Protein AF-A0A9R1PLX7-F1 (afdb_monomer_lite)

Sequence (242 aa):
MCSLHKRLGRMEPPVRREVVEFMSDARSHLWSMRRSKANFFRLMQVFSGFIAAGKWFGDVCQWKNPVTSVLVHVLFIMLVFYPDLILPTIFLYMFLIGLWNYRFRPRVPPHMNTRISYADVAHPDELDEEFDTFPTSKSADLIRMRYDRLRHVAGRIQTVVGDIATQGERLQSLLSWRDPRATAMFLLFCLFTAIILYITPFQVISLCLGFFWMRHPRFRHKVPAAPVNFFRRLPAKTDSLL

Structure (mmCIF, N/CA/C/O backbone):
data_AF-A0A9R1PLX7-F1
#
_entry.id   AF-A0A9R1PLX7-F1
#
loop_
_atom_site.group_PDB
_atom_site.id
_atom_site.type_symbol
_atom_site.label_atom_id
_atom_site.label_alt_id
_atom_site.label_comp_id
_atom_site.label_asym_id
_atom_site.label_entity_id
_atom_site.label_seq_id
_atom_site.pdbx_PDB_ins_code
_atom_site.Cartn_x
_atom_site.Cartn_y
_atom_site.Cartn_z
_atom_site.occupancy
_atom_site.B_iso_or_equiv
_atom_site.auth_seq_id
_atom_site.auth_comp_id
_atom_site.auth_asym_id
_atom_site.auth_atom_id
_atom_site.pdbx_PDB_model_num
ATOM 1 N N . MET A 1 1 ? 41.222 4.145 -14.125 1.00 44.84 1 MET A N 1
ATOM 2 C CA . MET A 1 1 ? 40.597 3.412 -15.255 1.00 44.84 1 MET A CA 1
ATOM 3 C C . MET A 1 1 ? 41.545 3.124 -16.430 1.00 44.84 1 MET A C 1
ATOM 5 O O . MET A 1 1 ? 41.593 1.981 -16.871 1.00 44.84 1 MET A O 1
ATOM 9 N N . CYS A 1 2 ? 42.360 4.085 -16.901 1.00 49.84 2 CYS A N 1
ATOM 10 C CA . CYS A 1 2 ? 43.301 3.879 -18.027 1.00 49.84 2 CYS A CA 1
ATOM 11 C C . CYS A 1 2 ? 44.417 2.836 -17.794 1.00 49.84 2 CYS A C 1
ATOM 13 O O . CYS A 1 2 ? 44.930 2.261 -18.751 1.00 49.84 2 CYS A O 1
ATOM 15 N N . SER A 1 3 ? 44.803 2.576 -16.538 1.00 55.72 3 SER A N 1
ATOM 16 C CA . SER A 1 3 ? 45.884 1.628 -16.208 1.00 55.72 3 SER A CA 1
ATOM 17 C C . SER A 1 3 ? 45.482 0.158 -16.417 1.00 55.72 3 SER A C 1
ATOM 19 O O . SER A 1 3 ? 46.278 -0.632 -16.920 1.00 55.72 3 SER A O 1
ATOM 21 N N . LEU A 1 4 ? 44.227 -0.204 -16.115 1.00 58.12 4 LEU A N 1
ATOM 22 C CA . LEU A 1 4 ? 43.725 -1.578 -16.257 1.00 58.12 4 LEU A CA 1
ATOM 23 C C . LEU A 1 4 ? 43.566 -1.973 -17.739 1.00 58.12 4 LEU A C 1
ATOM 25 O O . LEU A 1 4 ? 43.989 -3.051 -18.148 1.00 58.12 4 LEU A O 1
ATOM 29 N N . HIS A 1 5 ? 43.058 -1.047 -18.561 1.00 57.47 5 HIS A N 1
ATOM 30 C CA . HIS A 1 5 ? 42.885 -1.213 -20.010 1.00 57.47 5 HIS A CA 1
ATOM 31 C C . HIS A 1 5 ? 44.206 -1.494 -20.738 1.00 57.47 5 HIS A C 1
ATOM 33 O O . HIS A 1 5 ? 44.275 -2.380 -21.588 1.00 57.47 5 HIS A O 1
ATOM 39 N N . LYS A 1 6 ? 45.281 -0.775 -20.379 1.00 60.12 6 LYS A N 1
ATOM 40 C CA . LYS A 1 6 ? 46.614 -0.986 -20.969 1.00 60.12 6 LYS A CA 1
ATOM 41 C C . LYS A 1 6 ? 47.229 -2.338 -20.597 1.00 60.12 6 LYS A C 1
ATOM 43 O O . LYS A 1 6 ? 48.050 -2.842 -21.356 1.00 60.12 6 LYS A O 1
ATOM 48 N N . ARG A 1 7 ? 46.866 -2.905 -19.442 1.00 60.47 7 ARG A N 1
ATOM 49 C CA . ARG A 1 7 ? 47.379 -4.204 -18.978 1.00 60.47 7 ARG A CA 1
ATOM 50 C C . ARG A 1 7 ? 46.637 -5.375 -19.624 1.00 60.47 7 ARG A C 1
ATOM 52 O O . ARG A 1 7 ? 47.284 -6.320 -20.053 1.00 60.47 7 ARG A O 1
ATOM 59 N N . LEU A 1 8 ? 45.313 -5.282 -19.768 1.00 56.28 8 LEU A N 1
ATOM 60 C CA . LEU A 1 8 ? 44.484 -6.342 -20.360 1.00 56.28 8 LEU A CA 1
ATOM 61 C C . LEU A 1 8 ? 44.653 -6.464 -21.884 1.00 56.28 8 LEU A C 1
ATOM 63 O O . LEU A 1 8 ? 44.598 -7.567 -22.415 1.00 56.28 8 LEU A O 1
ATOM 67 N N . GLY A 1 9 ? 44.952 -5.361 -22.581 1.00 57.44 9 GLY A N 1
ATOM 68 C CA . GLY A 1 9 ? 45.284 -5.380 -24.013 1.00 57.44 9 GLY A CA 1
ATOM 69 C C . GLY A 1 9 ? 46.662 -5.968 -24.354 1.00 57.44 9 GLY A C 1
ATOM 70 O O . GLY A 1 9 ? 46.988 -6.076 -25.530 1.00 57.44 9 GLY A O 1
ATOM 71 N N . ARG A 1 10 ? 47.477 -6.316 -23.346 1.00 63.81 10 ARG A N 1
ATOM 72 C CA . ARG A 1 10 ? 48.781 -6.985 -23.506 1.00 63.81 10 ARG A CA 1
ATOM 73 C C . ARG A 1 10 ? 48.750 -8.475 -23.145 1.00 63.81 10 ARG A C 1
ATOM 75 O O . ARG A 1 10 ? 49.797 -9.107 -23.196 1.00 63.81 10 ARG A O 1
ATOM 82 N N . MET A 1 11 ? 47.603 -9.023 -22.738 1.00 61.09 11 MET A N 1
ATOM 83 C CA . MET A 1 11 ? 47.482 -10.469 -22.518 1.00 61.09 11 MET A CA 1
ATOM 84 C C . MET A 1 11 ? 47.375 -11.193 -23.864 1.00 61.09 11 MET A C 1
ATOM 86 O O . MET A 1 11 ? 46.791 -10.651 -24.796 1.00 61.09 11 MET A O 1
ATOM 90 N N . GLU A 1 12 ? 47.928 -12.399 -23.969 1.00 56.41 12 GLU A N 1
ATOM 91 C CA . GLU A 1 12 ? 47.767 -13.270 -25.137 1.00 56.41 12 GLU A CA 1
ATOM 92 C C . GLU A 1 12 ? 46.706 -14.340 -24.822 1.00 56.41 12 GLU A C 1
ATOM 94 O O . GLU A 1 12 ? 46.908 -15.119 -23.889 1.00 56.41 12 GLU A O 1
ATOM 99 N N . PRO A 1 13 ? 45.571 -14.402 -25.550 1.00 61.59 13 PRO A N 1
ATOM 100 C CA . PRO A 1 13 ? 45.184 -13.568 -26.694 1.00 61.59 13 PRO A CA 1
ATOM 101 C C . PRO A 1 13 ? 44.685 -12.159 -26.294 1.00 61.59 13 PRO A C 1
ATOM 103 O O . PRO A 1 13 ? 44.048 -12.010 -25.246 1.00 61.59 13 PRO A O 1
ATOM 106 N N . PRO A 1 14 ? 44.920 -11.124 -27.133 1.00 59.53 14 PRO A N 1
ATOM 107 C CA . PRO A 1 14 ? 44.551 -9.745 -26.822 1.00 59.53 14 PRO A CA 1
ATOM 108 C C . PRO A 1 14 ? 43.037 -9.612 -26.700 1.00 59.53 14 PRO A C 1
ATOM 110 O O . PRO A 1 14 ? 42.287 -9.756 -27.669 1.00 59.53 14 PRO A O 1
ATOM 113 N N . VAL A 1 15 ? 42.582 -9.319 -25.484 1.00 60.78 15 VAL A N 1
ATOM 114 C CA . VAL A 1 15 ? 41.164 -9.119 -25.198 1.00 60.78 15 VAL A CA 1
ATOM 115 C C . VAL A 1 15 ? 40.714 -7.844 -25.915 1.00 60.78 15 VAL A C 1
ATOM 117 O O . VAL A 1 15 ? 41.242 -6.756 -25.663 1.00 60.78 15 VAL A O 1
ATOM 120 N N . ARG A 1 16 ? 39.758 -7.978 -26.847 1.00 63.28 16 ARG A N 1
ATOM 121 C CA . ARG A 1 16 ? 39.197 -6.846 -27.604 1.00 63.28 16 ARG A CA 1
ATOM 122 C C . ARG A 1 16 ? 38.731 -5.756 -26.638 1.00 63.28 16 ARG A C 1
ATOM 124 O O . ARG A 1 16 ? 38.160 -6.061 -25.593 1.00 63.28 16 ARG A O 1
ATOM 131 N N . ARG A 1 17 ? 38.940 -4.485 -27.004 1.00 57.84 17 ARG A N 1
ATOM 132 C CA . ARG A 1 17 ? 38.568 -3.323 -26.169 1.00 57.84 17 ARG A CA 1
ATOM 133 C C . ARG A 1 17 ? 37.120 -3.385 -25.687 1.00 57.84 17 ARG A C 1
ATOM 135 O O . ARG A 1 17 ? 36.870 -3.129 -24.519 1.00 57.84 17 ARG A O 1
ATOM 142 N N . GLU A 1 18 ? 36.216 -3.830 -26.552 1.00 55.91 18 GLU A N 1
ATOM 143 C CA . GLU A 1 18 ? 34.798 -4.053 -26.250 1.00 55.91 18 GLU A CA 1
ATOM 144 C C . GLU A 1 18 ? 34.586 -5.025 -25.080 1.00 55.91 18 GLU A C 1
ATOM 146 O O . GLU A 1 18 ? 33.753 -4.788 -24.213 1.00 55.91 18 GLU A O 1
ATOM 151 N N . VAL A 1 19 ? 35.379 -6.097 -25.011 1.00 58.72 19 VAL A N 1
ATOM 152 C CA . VAL A 1 19 ? 35.298 -7.117 -23.956 1.00 58.72 19 VAL A CA 1
ATOM 153 C C . VAL A 1 19 ? 35.887 -6.588 -22.647 1.00 58.72 19 VAL A C 1
ATOM 155 O O . VAL A 1 19 ? 35.332 -6.838 -21.584 1.00 58.72 19 VAL A O 1
ATOM 158 N N . VAL A 1 20 ? 36.962 -5.797 -22.704 1.00 62.81 20 VAL A N 1
ATOM 159 C CA . VAL A 1 20 ? 37.537 -5.142 -21.514 1.00 62.81 20 VAL A CA 1
ATOM 160 C C . VAL A 1 20 ? 36.598 -4.069 -20.955 1.00 62.81 20 VAL A C 1
ATOM 162 O O . VAL A 1 20 ? 36.439 -3.964 -19.740 1.00 62.81 20 VAL A O 1
ATOM 165 N N . GLU A 1 21 ? 35.942 -3.292 -21.814 1.00 58.47 21 GLU A N 1
ATOM 166 C CA . GLU A 1 21 ? 34.929 -2.308 -21.412 1.00 58.47 21 GLU A CA 1
ATOM 167 C C . GLU A 1 21 ? 33.669 -2.979 -20.850 1.00 58.47 21 GLU A C 1
ATOM 169 O O . GLU A 1 21 ? 33.128 -2.513 -19.848 1.00 58.47 21 GLU A O 1
ATOM 174 N N . PHE A 1 22 ? 33.255 -4.114 -21.424 1.00 56.59 22 PHE A N 1
ATOM 175 C CA . PHE A 1 22 ? 32.166 -4.944 -20.905 1.00 56.59 22 PHE A CA 1
ATOM 176 C C . PHE A 1 22 ? 32.504 -5.571 -19.539 1.00 56.59 22 PHE A C 1
ATOM 178 O O . PHE A 1 22 ? 31.665 -5.587 -18.645 1.00 56.59 22 PHE A O 1
ATOM 185 N N . MET A 1 23 ? 33.742 -6.042 -19.343 1.00 57.91 23 MET A N 1
ATOM 186 C CA . MET A 1 23 ? 34.201 -6.639 -18.079 1.00 57.91 23 MET A CA 1
ATOM 187 C C . MET A 1 23 ? 34.516 -5.611 -16.985 1.00 57.91 23 MET A C 1
ATOM 189 O O . MET A 1 23 ? 34.444 -5.939 -15.805 1.00 57.91 23 MET A O 1
ATOM 193 N N . SER A 1 24 ? 34.891 -4.381 -17.351 1.00 58.81 24 SER A N 1
ATOM 194 C CA . SER A 1 24 ? 35.277 -3.332 -16.392 1.00 58.81 24 SER A CA 1
ATOM 195 C C . SER A 1 24 ? 34.100 -2.530 -15.834 1.00 58.81 24 SER A C 1
ATOM 197 O O . SER A 1 24 ? 34.325 -1.552 -15.122 1.00 58.81 24 SER A O 1
ATOM 199 N N . ASP A 1 25 ? 32.865 -2.940 -16.146 1.00 54.81 25 ASP A N 1
ATOM 200 C CA . ASP A 1 25 ? 31.611 -2.353 -15.657 1.00 54.81 25 ASP A CA 1
ATOM 201 C C . ASP A 1 25 ? 31.545 -0.819 -15.836 1.00 54.81 25 ASP A C 1
ATOM 203 O O . ASP A 1 25 ? 30.808 -0.110 -15.159 1.00 54.81 25 ASP A O 1
ATOM 207 N N . ALA A 1 26 ? 32.326 -0.271 -16.774 1.00 54.00 26 ALA A N 1
ATOM 208 C CA . ALA A 1 26 ? 32.584 1.164 -16.869 1.00 54.00 26 ALA A CA 1
ATOM 209 C C . ALA A 1 26 ? 31.319 1.980 -17.174 1.00 54.00 26 ALA A C 1
ATOM 211 O O . ALA A 1 26 ? 31.160 3.114 -16.714 1.00 54.00 26 ALA A O 1
ATOM 212 N N . ARG A 1 27 ? 30.397 1.372 -17.928 1.00 51.12 27 ARG A N 1
ATOM 213 C CA . ARG A 1 27 ? 29.101 1.947 -18.305 1.00 51.12 27 ARG A CA 1
ATOM 214 C C . ARG A 1 27 ? 27.988 1.664 -17.290 1.00 51.12 27 ARG A C 1
ATOM 216 O O . ARG A 1 27 ? 26.863 2.100 -17.511 1.00 51.12 27 ARG A O 1
ATOM 223 N N . SER A 1 28 ? 28.250 0.976 -16.175 1.00 51.66 28 SER A N 1
ATOM 224 C CA . SER A 1 28 ? 27.186 0.615 -15.229 1.00 51.66 28 SER A CA 1
ATOM 225 C C . SER A 1 28 ? 26.595 1.805 -14.478 1.00 51.66 28 SER A C 1
ATOM 227 O O . SER A 1 28 ? 25.434 1.730 -14.071 1.00 51.66 28 SER A O 1
ATOM 229 N N . HIS A 1 29 ? 27.350 2.902 -14.368 1.00 53.16 29 HIS A N 1
ATOM 230 C CA . HIS A 1 29 ? 26.918 4.169 -13.776 1.00 53.16 29 HIS A CA 1
ATOM 231 C C . HIS A 1 29 ? 26.162 5.089 -14.753 1.00 53.16 29 HIS A C 1
ATOM 233 O O . HIS A 1 29 ? 25.590 6.090 -14.321 1.00 53.16 29 HIS A O 1
ATOM 239 N N . LEU A 1 30 ? 26.154 4.778 -16.057 1.00 60.00 30 LEU A N 1
ATOM 240 C CA . LEU A 1 30 ? 25.431 5.579 -17.040 1.00 60.00 30 LEU A CA 1
ATOM 241 C C . LEU A 1 30 ? 23.931 5.294 -16.916 1.00 60.00 30 LEU A C 1
ATOM 243 O O . LEU A 1 30 ? 23.473 4.150 -16.999 1.00 60.00 30 LEU A O 1
ATOM 247 N N . TRP A 1 31 ? 23.161 6.354 -16.685 1.00 59.03 31 TRP A N 1
ATOM 248 C CA . TRP A 1 31 ? 21.708 6.283 -16.649 1.00 59.03 31 TRP A CA 1
ATOM 249 C C . TRP A 1 31 ? 21.177 5.997 -18.061 1.00 59.03 31 TRP A C 1
ATOM 251 O O . TRP A 1 31 ? 21.560 6.665 -19.015 1.00 59.03 31 TRP A O 1
ATOM 261 N N . SER A 1 32 ? 20.300 4.999 -18.194 1.00 64.62 32 SER A N 1
ATOM 262 C CA . SER A 1 32 ? 19.628 4.654 -19.452 1.00 64.62 32 SER A CA 1
ATOM 263 C C . SER A 1 32 ? 18.148 4.403 -19.189 1.00 64.62 32 SER A C 1
ATOM 265 O O . SER A 1 32 ? 17.778 3.661 -18.265 1.00 64.62 32 SER A O 1
ATOM 267 N N . MET A 1 33 ? 17.293 4.983 -20.033 1.00 64.81 33 MET A N 1
ATOM 268 C CA . MET A 1 33 ? 15.841 4.818 -19.967 1.00 64.81 33 MET A CA 1
ATOM 269 C C . MET A 1 33 ? 15.427 3.340 -20.060 1.00 64.81 33 MET A C 1
ATOM 271 O O . MET A 1 33 ? 14.550 2.892 -19.318 1.00 64.81 33 MET A O 1
ATOM 275 N N . ARG A 1 34 ? 16.099 2.550 -20.908 1.00 65.94 34 ARG A N 1
ATOM 276 C CA . ARG A 1 34 ? 15.828 1.115 -21.095 1.00 65.94 34 ARG A CA 1
ATOM 277 C C . ARG A 1 34 ? 16.126 0.310 -19.831 1.00 65.94 34 ARG A C 1
ATOM 279 O O . ARG A 1 34 ? 15.300 -0.496 -19.404 1.00 65.94 34 ARG A O 1
ATOM 286 N N . ARG A 1 35 ? 17.274 0.560 -19.188 1.00 65.81 35 ARG A N 1
ATOM 287 C CA . ARG A 1 35 ? 17.665 -0.116 -17.936 1.00 65.81 35 ARG A CA 1
ATOM 288 C C . ARG A 1 35 ? 16.736 0.264 -16.780 1.00 65.81 35 ARG A C 1
ATOM 290 O O . ARG A 1 35 ? 16.349 -0.610 -16.006 1.00 65.81 35 ARG A O 1
ATOM 297 N N . SER A 1 36 ? 16.316 1.530 -16.709 1.00 67.94 36 SER A N 1
ATOM 298 C CA . SER A 1 36 ? 15.304 2.004 -15.753 1.00 67.94 36 SER A CA 1
ATOM 299 C C . SER A 1 36 ? 13.956 1.301 -15.957 1.00 67.94 36 SER A C 1
ATOM 301 O O . SER A 1 36 ? 13.409 0.736 -15.009 1.00 67.94 36 SER A O 1
ATOM 303 N N . LYS A 1 37 ? 13.463 1.219 -17.202 1.00 66.69 37 LYS A N 1
ATOM 304 C CA . LYS A 1 37 ? 12.240 0.474 -17.546 1.00 66.69 37 LYS A CA 1
ATOM 305 C C . LYS A 1 37 ? 12.353 -1.011 -17.213 1.00 66.69 37 LYS A C 1
ATOM 307 O O . LYS A 1 37 ? 11.447 -1.553 -16.591 1.00 66.69 37 LYS A O 1
ATOM 312 N N . ALA A 1 38 ? 13.452 -1.671 -17.575 1.00 67.00 38 ALA A N 1
ATOM 313 C CA . ALA A 1 38 ? 13.660 -3.086 -17.274 1.00 67.00 38 ALA A CA 1
ATOM 314 C C . ALA A 1 38 ? 13.659 -3.349 -15.757 1.00 67.00 38 ALA A C 1
ATOM 316 O O . ALA A 1 38 ? 12.990 -4.271 -15.290 1.00 67.00 38 ALA A O 1
ATOM 317 N N . ASN A 1 39 ? 14.339 -2.506 -14.973 1.00 72.38 39 ASN A N 1
ATOM 318 C CA . ASN A 1 39 ? 14.308 -2.583 -13.512 1.00 72.38 39 ASN A CA 1
ATOM 319 C C . ASN A 1 39 ? 12.900 -2.314 -12.954 1.00 72.38 39 ASN A C 1
ATOM 321 O O . ASN A 1 39 ? 12.458 -3.033 -12.060 1.00 72.38 39 ASN A O 1
ATOM 325 N N . PHE A 1 40 ? 12.167 -1.349 -13.516 1.00 70.44 40 PHE A N 1
ATOM 326 C CA . PHE A 1 40 ? 10.782 -1.057 -13.142 1.00 70.44 40 PHE A CA 1
ATOM 327 C C . PHE A 1 40 ? 9.836 -2.223 -13.448 1.00 70.44 40 PHE A C 1
ATOM 329 O O . PHE A 1 40 ? 9.013 -2.571 -12.612 1.00 70.44 40 PHE A O 1
ATOM 336 N N . PHE A 1 41 ? 9.963 -2.880 -14.601 1.00 67.94 41 PHE A N 1
ATOM 337 C CA . PHE A 1 41 ? 9.147 -4.050 -14.932 1.00 67.94 41 PHE A CA 1
ATOM 338 C C . PHE A 1 41 ? 9.476 -5.259 -14.058 1.00 67.94 41 PHE A C 1
ATOM 340 O O . PHE A 1 41 ? 8.558 -5.962 -13.645 1.00 67.94 41 PHE A O 1
ATOM 347 N N . ARG A 1 42 ? 10.751 -5.481 -13.711 1.00 71.38 42 ARG A N 1
ATOM 348 C CA . ARG A 1 42 ? 11.130 -6.506 -12.720 1.00 71.38 42 ARG A CA 1
ATOM 349 C C . ARG A 1 42 ? 10.504 -6.211 -11.360 1.00 71.38 42 ARG A C 1
ATOM 351 O O . ARG A 1 42 ? 9.924 -7.102 -10.748 1.00 71.38 42 ARG A O 1
ATOM 358 N N . LEU A 1 43 ? 10.562 -4.955 -10.922 1.00 73.81 43 LEU A N 1
ATOM 359 C CA . LEU A 1 43 ? 9.915 -4.501 -9.695 1.00 73.81 43 LEU A CA 1
ATOM 360 C C . LEU A 1 43 ? 8.391 -4.704 -9.767 1.00 73.81 43 LEU A C 1
ATOM 362 O O . LEU A 1 43 ? 7.786 -5.250 -8.850 1.00 73.81 43 LEU A O 1
ATOM 366 N N . MET A 1 44 ? 7.772 -4.355 -10.894 1.00 69.31 44 MET A N 1
ATOM 367 C CA . MET A 1 44 ? 6.347 -4.555 -11.142 1.00 69.31 44 MET A CA 1
ATOM 368 C C . MET A 1 44 ? 5.971 -6.039 -11.178 1.00 69.31 44 MET A C 1
ATOM 370 O O . MET A 1 44 ? 4.881 -6.391 -10.748 1.00 69.31 44 MET A O 1
ATOM 374 N N . GLN A 1 45 ? 6.858 -6.928 -11.631 1.00 72.44 45 GLN A N 1
ATOM 375 C CA . GLN A 1 45 ? 6.646 -8.374 -11.574 1.00 72.44 45 GLN A CA 1
ATOM 376 C C . GLN A 1 45 ? 6.631 -8.877 -10.125 1.00 72.44 45 GLN A C 1
ATOM 378 O O . GLN A 1 45 ? 5.766 -9.680 -9.783 1.00 72.44 45 GLN A O 1
ATOM 383 N N . VAL A 1 46 ? 7.501 -8.355 -9.253 1.00 75.69 46 VAL A N 1
ATOM 384 C CA . VAL A 1 46 ? 7.442 -8.630 -7.805 1.00 75.69 46 VAL A CA 1
ATOM 385 C C . VAL A 1 46 ? 6.132 -8.101 -7.213 1.00 75.69 46 VAL A C 1
ATOM 387 O O . VAL A 1 46 ? 5.448 -8.813 -6.481 1.00 75.69 46 VAL A O 1
ATOM 390 N N . PHE A 1 47 ? 5.723 -6.888 -7.594 1.00 74.62 47 PHE A N 1
ATOM 391 C CA . PHE A 1 47 ? 4.461 -6.297 -7.142 1.00 74.62 47 PHE A CA 1
ATOM 392 C C . PHE A 1 47 ? 3.211 -6.908 -7.778 1.00 74.62 47 PHE A C 1
ATOM 394 O O . PHE A 1 47 ? 2.126 -6.764 -7.223 1.00 74.62 47 PHE A O 1
ATOM 401 N N . SER A 1 48 ? 3.329 -7.630 -8.892 1.00 76.00 48 SER A N 1
ATOM 402 C CA . SER A 1 48 ? 2.181 -8.189 -9.611 1.00 76.00 48 SER A CA 1
ATOM 403 C C . SER A 1 48 ? 1.389 -9.170 -8.747 1.00 76.00 48 SER A C 1
ATOM 405 O O . SER A 1 48 ? 0.159 -9.139 -8.769 1.00 76.00 48 SER A O 1
ATOM 407 N N . GLY A 1 49 ? 2.077 -9.959 -7.913 1.00 76.31 49 GLY A N 1
ATOM 408 C CA . GLY A 1 49 ? 1.448 -10.836 -6.926 1.00 76.31 49 GLY A CA 1
ATOM 409 C C . GLY A 1 49 ? 0.666 -10.051 -5.872 1.00 76.31 49 GLY A C 1
ATOM 410 O O . GLY A 1 49 ? -0.481 -10.385 -5.592 1.00 76.31 49 GLY A O 1
ATOM 411 N N . PHE A 1 50 ? 1.235 -8.958 -5.353 1.00 80.75 50 PHE A N 1
ATOM 412 C CA . PHE A 1 50 ? 0.563 -8.079 -4.388 1.00 80.75 50 PHE A CA 1
ATOM 413 C C . PHE A 1 50 ? -0.641 -7.350 -4.998 1.00 80.75 50 PHE A C 1
ATOM 415 O O . PHE A 1 50 ? -1.688 -7.259 -4.363 1.00 80.75 50 PHE A O 1
ATOM 422 N N . ILE A 1 51 ? -0.531 -6.874 -6.242 1.00 80.38 51 ILE A N 1
ATOM 423 C CA . ILE A 1 51 ? -1.636 -6.235 -6.972 1.00 80.38 51 ILE A CA 1
ATOM 424 C C . ILE A 1 51 ? -2.760 -7.247 -7.221 1.00 80.38 51 ILE A C 1
ATOM 426 O O . ILE A 1 51 ? -3.931 -6.938 -6.998 1.00 80.38 51 ILE A O 1
ATOM 430 N N . ALA A 1 52 ? -2.419 -8.465 -7.650 1.00 82.88 52 ALA A N 1
ATOM 431 C CA . ALA A 1 52 ? -3.385 -9.539 -7.851 1.00 82.88 52 ALA A CA 1
ATOM 432 C C . ALA A 1 52 ? -4.066 -9.942 -6.534 1.00 82.88 52 ALA A C 1
ATOM 434 O O . ALA A 1 52 ? -5.289 -10.063 -6.502 1.00 82.88 52 ALA A O 1
ATOM 435 N N . ALA A 1 53 ? -3.305 -10.068 -5.442 1.00 82.38 53 ALA A N 1
ATOM 436 C CA . ALA A 1 53 ? -3.836 -10.334 -4.107 1.00 82.38 53 ALA A CA 1
ATOM 437 C C . ALA A 1 53 ? -4.760 -9.206 -3.626 1.00 82.38 53 ALA A C 1
ATOM 439 O O . ALA A 1 53 ? -5.845 -9.479 -3.121 1.00 82.38 53 ALA A O 1
ATOM 440 N N . GLY A 1 54 ? -4.386 -7.941 -3.844 1.00 86.12 54 GLY A N 1
ATOM 441 C CA . GLY A 1 54 ? -5.220 -6.783 -3.523 1.00 86.12 54 GLY A CA 1
ATOM 442 C C . GLY A 1 54 ? -6.521 -6.754 -4.326 1.00 86.12 54 GLY A C 1
ATOM 443 O O . GLY A 1 54 ? -7.587 -6.492 -3.770 1.00 86.12 54 GLY A O 1
ATOM 444 N N . LYS A 1 55 ? -6.468 -7.091 -5.621 1.00 87.00 55 LYS A N 1
ATOM 445 C CA . LYS A 1 55 ? -7.662 -7.223 -6.467 1.00 87.00 55 LYS A CA 1
ATOM 446 C C . LYS A 1 55 ? -8.560 -8.371 -5.998 1.00 87.00 55 LYS A C 1
ATOM 448 O O . LYS A 1 55 ? -9.761 -8.165 -5.860 1.00 87.00 55 LYS A O 1
ATOM 453 N N . TRP A 1 56 ? -7.983 -9.535 -5.697 1.00 88.88 56 TRP A N 1
ATOM 454 C CA . TRP A 1 56 ? -8.706 -10.687 -5.151 1.00 88.88 56 TRP A CA 1
ATOM 455 C C . TRP A 1 56 ? -9.357 -10.366 -3.8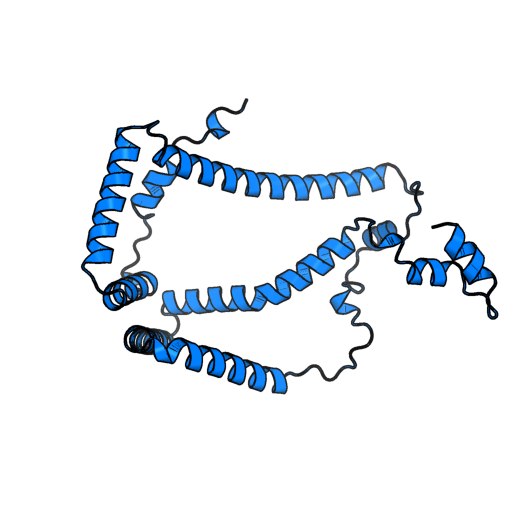01 1.00 88.88 56 TRP A C 1
ATOM 457 O O . TRP A 1 56 ? -10.533 -10.653 -3.595 1.00 88.88 56 TRP A O 1
ATOM 467 N N . PHE A 1 57 ? -8.639 -9.689 -2.904 1.00 86.06 57 PHE A N 1
ATOM 468 C CA . PHE A 1 57 ? -9.193 -9.217 -1.638 1.00 86.06 57 PHE A CA 1
ATOM 469 C C . PHE A 1 57 ? -10.326 -8.203 -1.858 1.00 86.06 57 PHE A C 1
ATOM 471 O O . PHE A 1 57 ? -11.344 -8.237 -1.166 1.00 86.06 57 PHE A O 1
ATOM 478 N N . GLY A 1 58 ? -10.196 -7.339 -2.869 1.00 85.94 58 GLY A N 1
ATOM 479 C CA . GLY A 1 58 ? -11.270 -6.464 -3.331 1.00 85.94 58 GLY A CA 1
ATOM 480 C C . GLY A 1 58 ? -12.504 -7.240 -3.799 1.00 85.94 58 GLY A C 1
ATOM 481 O O . GLY A 1 58 ? -13.622 -6.879 -3.435 1.00 85.94 58 GLY A O 1
ATOM 482 N N . ASP A 1 59 ? -12.314 -8.329 -4.545 1.00 87.06 59 ASP A N 1
ATOM 483 C CA . ASP A 1 59 ? -13.387 -9.212 -5.013 1.00 87.06 59 ASP A CA 1
ATOM 484 C C . ASP A 1 59 ? -14.090 -9.940 -3.849 1.00 87.06 59 ASP A C 1
ATOM 486 O O . ASP A 1 59 ? -15.319 -10.063 -3.856 1.00 87.06 59 ASP A O 1
ATOM 490 N N . VAL A 1 60 ? -13.334 -10.345 -2.820 1.00 88.12 60 VAL A N 1
ATOM 491 C CA . VAL A 1 60 ? -13.856 -10.880 -1.548 1.00 88.12 60 VAL A CA 1
ATOM 492 C C . VAL A 1 60 ? -14.672 -9.819 -0.804 1.00 88.12 60 VAL A C 1
ATOM 494 O O . VAL A 1 60 ? -15.807 -10.070 -0.409 1.00 88.12 60 VAL A O 1
ATOM 497 N N . CYS A 1 61 ? -14.158 -8.592 -0.683 1.00 84.62 61 CYS A N 1
ATOM 498 C CA . CYS A 1 61 ? -14.891 -7.474 -0.076 1.00 84.62 61 CYS A CA 1
ATOM 499 C C . CYS A 1 61 ? -16.161 -7.092 -0.853 1.00 84.62 61 CYS A C 1
ATOM 501 O O . CYS A 1 61 ? -17.105 -6.550 -0.281 1.00 84.62 61 CYS A O 1
ATOM 503 N N . GLN A 1 62 ? -16.191 -7.333 -2.164 1.00 86.12 62 GLN A N 1
ATOM 504 C CA . GLN A 1 62 ? -17.372 -7.139 -3.009 1.00 86.12 62 GLN A CA 1
ATOM 505 C C . GLN A 1 62 ? -18.332 -8.337 -2.974 1.00 86.12 62 GLN A C 1
ATOM 507 O O . GLN A 1 62 ? -19.370 -8.281 -3.629 1.00 86.12 62 GLN A O 1
ATOM 512 N N . TRP A 1 63 ? -18.015 -9.393 -2.215 1.00 87.31 63 TRP A N 1
ATOM 513 C CA . TRP A 1 63 ? -18.816 -10.613 -2.092 1.00 87.31 63 TRP A CA 1
ATOM 514 C C . TRP A 1 63 ? -19.138 -11.262 -3.451 1.00 87.31 63 TRP A C 1
ATOM 516 O O . TRP A 1 63 ? -20.194 -11.869 -3.616 1.00 87.31 63 TRP A O 1
ATOM 526 N N . LYS A 1 64 ? -18.227 -11.158 -4.438 1.00 85.81 64 LYS A N 1
ATOM 527 C CA . LYS A 1 64 ? -18.442 -11.715 -5.791 1.00 85.81 64 LYS A CA 1
ATOM 528 C C . LYS A 1 64 ? -18.689 -13.220 -5.772 1.00 85.81 64 LYS A C 1
ATOM 530 O O . LYS A 1 64 ? -19.529 -13.715 -6.514 1.00 85.81 64 LYS A O 1
ATOM 535 N N . ASN A 1 65 ? -17.954 -13.932 -4.921 1.00 88.88 65 ASN A N 1
ATOM 536 C CA . ASN A 1 65 ? -18.224 -15.321 -4.592 1.00 88.88 65 ASN A CA 1
ATOM 537 C C . ASN A 1 65 ? -18.497 -15.407 -3.077 1.00 88.88 65 ASN A C 1
ATOM 539 O O . ASN A 1 65 ? -17.584 -15.186 -2.268 1.00 88.88 65 ASN A O 1
ATOM 543 N N . PRO A 1 66 ? -19.751 -15.668 -2.663 1.00 88.12 66 PRO A N 1
ATOM 544 C CA . PRO A 1 66 ? -20.124 -15.645 -1.254 1.00 88.12 66 PRO A CA 1
ATOM 545 C C . PRO A 1 66 ? -19.453 -16.778 -0.478 1.00 88.12 66 PRO A C 1
ATOM 547 O O . PRO A 1 66 ? -19.062 -16.569 0.664 1.00 88.12 66 PRO A O 1
ATOM 550 N N . VAL A 1 67 ? -19.227 -17.939 -1.103 1.00 91.31 67 VAL A N 1
ATOM 551 C CA . VAL A 1 67 ? -18.576 -19.086 -0.454 1.00 91.31 67 VAL A CA 1
ATOM 552 C C . VAL A 1 67 ? -17.135 -18.746 -0.089 1.00 91.31 67 VAL A C 1
ATOM 554 O O . VAL A 1 67 ? -16.736 -18.908 1.061 1.00 91.31 67 VAL A O 1
ATOM 557 N N . THR A 1 68 ? -16.358 -18.202 -1.032 1.00 89.12 68 THR A N 1
ATOM 558 C CA . THR A 1 68 ? -14.969 -17.803 -0.751 1.00 89.12 68 THR A CA 1
ATOM 559 C C . THR A 1 68 ? -14.908 -16.677 0.270 1.00 89.12 68 THR A C 1
ATOM 561 O O . THR A 1 68 ? -14.016 -16.660 1.108 1.00 89.12 68 THR A O 1
ATOM 564 N N . SER A 1 69 ? -15.870 -15.754 0.232 1.00 91.00 69 SER A N 1
ATOM 565 C CA . SER A 1 69 ? -15.926 -14.654 1.193 1.00 91.00 69 SER A CA 1
ATOM 566 C C . SER A 1 69 ? -16.214 -15.168 2.601 1.00 91.00 69 SER A C 1
ATOM 568 O O . SER A 1 69 ? -15.509 -14.793 3.531 1.00 91.00 69 SER A O 1
ATOM 570 N N . VAL A 1 70 ? -17.179 -16.078 2.769 1.00 91.00 70 VAL A N 1
ATOM 571 C CA . VAL A 1 70 ? -17.466 -16.720 4.061 1.00 91.00 70 VAL A CA 1
ATOM 572 C C . VAL A 1 70 ? -16.254 -17.504 4.566 1.00 91.00 70 VAL A C 1
ATOM 574 O O . VAL A 1 70 ? -15.890 -17.349 5.727 1.00 91.00 70 VAL A O 1
ATOM 577 N N . LEU A 1 71 ? -15.569 -18.265 3.705 1.00 91.81 71 LEU A N 1
ATOM 578 C CA . LEU A 1 71 ? -14.340 -18.976 4.079 1.00 91.81 71 LEU A CA 1
ATOM 579 C C . LEU A 1 71 ? -13.246 -18.027 4.582 1.00 91.81 71 LEU A C 1
ATOM 581 O O . LEU A 1 71 ? -12.610 -18.314 5.592 1.00 91.81 71 LEU A O 1
ATOM 585 N N . VAL A 1 72 ? -13.052 -16.881 3.921 1.00 92.00 72 VAL A N 1
ATOM 586 C CA . VAL A 1 72 ? -12.090 -15.859 4.362 1.00 92.00 72 VAL A CA 1
ATOM 587 C C . VAL A 1 72 ? -12.481 -15.281 5.722 1.00 92.00 72 VAL A C 1
ATOM 589 O O . VAL A 1 72 ? -11.608 -15.104 6.566 1.00 92.00 72 VAL A O 1
ATOM 592 N N . HIS A 1 73 ? -13.771 -15.047 5.981 1.00 90.31 73 HIS A N 1
ATOM 593 C CA . HIS A 1 73 ? -14.229 -14.601 7.300 1.00 90.31 73 HIS A CA 1
ATOM 594 C C . HIS A 1 73 ? -13.989 -15.665 8.378 1.00 90.31 73 HIS A C 1
ATOM 596 O O . HIS A 1 73 ? -13.499 -15.329 9.450 1.00 90.31 73 HIS A O 1
ATOM 602 N N . VAL A 1 74 ? -14.282 -16.940 8.103 1.00 92.31 74 VAL A N 1
ATOM 603 C CA . VAL A 1 74 ? -14.025 -18.044 9.046 1.00 92.31 74 VAL A CA 1
ATOM 604 C C . VAL A 1 74 ? -12.530 -18.163 9.349 1.00 92.31 74 VAL A C 1
ATOM 606 O O . VAL A 1 74 ? -12.146 -18.217 10.515 1.00 92.31 74 VAL A O 1
ATOM 609 N N . LEU A 1 75 ? -11.680 -18.138 8.318 1.00 90.94 75 LEU A N 1
ATOM 610 C CA . LEU A 1 75 ? -10.224 -18.171 8.472 1.00 90.94 75 LEU A CA 1
ATOM 611 C C . LEU A 1 75 ? -9.712 -16.953 9.255 1.00 90.94 75 LEU A C 1
ATOM 613 O O . LEU A 1 75 ? -8.860 -17.094 10.126 1.00 90.94 75 LEU A O 1
ATOM 617 N N . PHE A 1 76 ? -10.261 -15.767 8.993 1.00 91.62 76 PHE A N 1
ATOM 618 C CA . PHE A 1 76 ? -9.926 -14.549 9.725 1.00 91.62 76 PHE A CA 1
ATOM 619 C C . PHE A 1 76 ? -10.284 -14.653 11.213 1.00 91.62 76 PHE A C 1
ATOM 621 O O . PHE A 1 76 ? -9.439 -14.381 12.060 1.00 91.62 76 PHE A O 1
ATOM 628 N N . ILE A 1 77 ? -11.500 -15.106 11.537 1.00 92.19 77 ILE A N 1
ATOM 629 C CA . ILE A 1 77 ? -11.933 -15.344 12.921 1.00 92.19 77 ILE A CA 1
ATOM 630 C C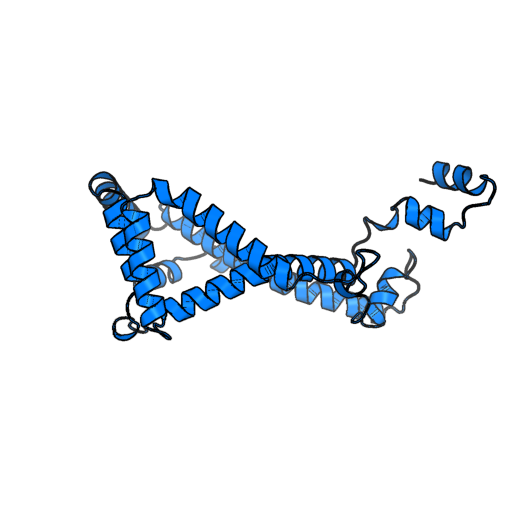 . ILE A 1 77 ? -10.987 -16.335 13.610 1.00 92.19 77 ILE A C 1
ATOM 632 O O . ILE A 1 77 ? -10.502 -16.061 14.705 1.00 92.19 77 ILE A O 1
ATOM 636 N N . MET A 1 78 ? -10.681 -17.459 12.954 1.00 90.06 78 MET A N 1
ATOM 637 C CA . MET A 1 78 ? -9.775 -18.481 13.483 1.00 90.06 78 MET A CA 1
ATOM 638 C C . MET A 1 78 ? -8.392 -17.901 13.821 1.00 90.06 78 MET A C 1
ATOM 640 O O . MET A 1 78 ? -7.883 -18.146 14.910 1.00 90.06 78 MET A O 1
ATOM 644 N N . LEU A 1 79 ? -7.808 -17.097 12.926 1.00 89.81 79 LEU A N 1
ATOM 645 C CA . LEU A 1 79 ? -6.503 -16.457 13.138 1.00 89.81 79 LEU A CA 1
ATOM 646 C C . LEU A 1 79 ? -6.517 -15.411 14.261 1.00 89.81 79 LEU A C 1
ATOM 648 O O . LEU A 1 79 ? -5.520 -15.252 14.959 1.00 89.81 79 LEU A O 1
ATOM 652 N N . VAL A 1 80 ? -7.633 -14.704 14.446 1.00 91.25 80 VAL A N 1
ATOM 653 C CA . VAL A 1 80 ? -7.794 -13.721 15.529 1.00 91.25 80 VAL A CA 1
ATOM 654 C C . VAL A 1 80 ? -7.868 -14.408 16.897 1.00 91.25 80 VAL A C 1
ATOM 656 O O . VAL A 1 80 ? -7.251 -13.942 17.857 1.00 91.25 80 VAL A O 1
ATOM 659 N N . PHE A 1 81 ? -8.595 -15.523 16.998 1.00 90.06 81 PHE A N 1
ATOM 660 C CA . PHE A 1 81 ? -8.698 -16.283 18.247 1.00 90.06 81 PHE A CA 1
ATOM 661 C C . PHE A 1 81 ? -7.433 -17.088 18.564 1.00 90.06 81 PHE A C 1
ATOM 663 O O . PHE A 1 81 ? -7.098 -17.236 19.737 1.00 90.06 81 PHE A O 1
ATOM 670 N N . TYR A 1 82 ? -6.708 -17.544 17.539 1.00 88.94 82 TYR A N 1
ATOM 671 C CA . TYR A 1 82 ? -5.474 -18.315 17.680 1.00 88.94 82 TYR A CA 1
ATOM 672 C C . TYR A 1 82 ? -4.300 -17.634 16.952 1.00 88.94 82 TYR A C 1
ATOM 674 O O . TYR A 1 82 ? -3.914 -18.067 15.862 1.00 88.94 82 TYR A O 1
ATOM 682 N N . PRO A 1 83 ? -3.697 -16.581 17.536 1.00 86.62 83 PRO A N 1
ATOM 683 C CA . PRO A 1 83 ? -2.604 -15.844 16.897 1.00 86.62 83 PRO A CA 1
ATOM 684 C C . PRO A 1 83 ? -1.355 -16.707 16.661 1.00 86.62 83 PRO A C 1
ATOM 686 O O . PRO A 1 83 ? -0.619 -16.473 15.702 1.00 86.62 83 PRO A O 1
ATOM 689 N N . ASP A 1 84 ? -1.152 -17.761 17.455 1.00 89.06 84 ASP A N 1
ATOM 690 C CA . ASP A 1 84 ? -0.053 -18.717 17.268 1.00 89.06 84 ASP A CA 1
ATOM 691 C C . ASP A 1 84 ? -0.130 -19.453 15.917 1.00 89.06 84 ASP A C 1
ATOM 693 O O . ASP A 1 84 ? 0.885 -19.921 15.402 1.00 89.06 84 ASP A O 1
ATOM 697 N N . LEU A 1 85 ? -1.315 -19.513 15.290 1.00 88.75 85 LEU A N 1
ATOM 698 C CA . LEU A 1 85 ? -1.518 -20.127 13.974 1.00 88.75 85 LEU A CA 1
ATOM 699 C C . LEU A 1 85 ? -1.143 -19.201 12.805 1.00 88.75 85 LEU A C 1
ATOM 701 O O . LEU A 1 85 ? -1.080 -19.661 11.660 1.00 88.75 85 LEU A O 1
ATOM 705 N N . ILE A 1 86 ? -0.840 -17.924 13.053 1.00 87.00 86 ILE A N 1
ATOM 706 C CA . ILE A 1 86 ? -0.472 -16.970 11.995 1.00 87.00 86 ILE A CA 1
ATOM 707 C C . ILE A 1 86 ? 0.807 -17.421 11.280 1.00 87.00 86 ILE A C 1
ATOM 709 O O . ILE A 1 86 ? 0.825 -17.542 10.057 1.00 87.00 86 ILE A O 1
ATOM 713 N N . LEU A 1 87 ? 1.872 -17.722 12.026 1.00 88.06 87 LEU A N 1
ATOM 714 C CA . LEU A 1 87 ? 3.138 -18.164 11.433 1.00 88.06 87 LEU A CA 1
ATOM 715 C C . LEU A 1 87 ? 2.981 -19.490 10.657 1.00 88.06 87 LEU A C 1
ATOM 717 O O . LEU A 1 87 ? 3.334 -19.515 9.475 1.00 88.06 87 LEU A O 1
ATOM 721 N N . PRO A 1 88 ? 2.404 -20.565 11.238 1.00 91.38 88 PRO A N 1
ATOM 722 C CA . PRO A 1 88 ? 2.151 -21.814 10.521 1.00 91.38 88 PRO A CA 1
ATOM 723 C C . PRO A 1 88 ? 1.345 -21.640 9.234 1.00 91.38 88 PRO A C 1
ATOM 725 O O . PRO A 1 88 ? 1.705 -22.211 8.205 1.00 91.38 88 PRO A O 1
ATOM 728 N N . THR A 1 89 ? 0.276 -20.839 9.258 1.00 88.50 89 THR A N 1
ATOM 729 C CA . THR A 1 89 ? -0.560 -20.626 8.068 1.00 88.50 89 THR A CA 1
ATOM 730 C C . THR A 1 89 ? 0.196 -19.890 6.969 1.00 88.50 89 THR A C 1
ATOM 732 O O . THR A 1 89 ? 0.107 -20.299 5.813 1.00 88.50 89 THR A O 1
ATOM 735 N N . ILE A 1 90 ? 1.007 -18.879 7.301 1.00 88.75 90 ILE A N 1
ATOM 736 C CA . ILE A 1 90 ? 1.865 -18.186 6.327 1.00 88.75 90 ILE A CA 1
ATOM 737 C C . ILE A 1 90 ? 2.856 -19.161 5.681 1.00 88.75 90 ILE A C 1
ATOM 739 O O . ILE A 1 90 ? 2.960 -19.203 4.453 1.00 88.75 90 ILE A O 1
ATOM 743 N N . PHE A 1 91 ? 3.557 -19.976 6.477 1.00 91.06 91 PHE A N 1
ATOM 744 C CA . PHE A 1 91 ? 4.492 -20.970 5.941 1.00 91.06 91 PHE A CA 1
ATOM 745 C C . PHE A 1 91 ? 3.792 -22.012 5.067 1.00 91.06 91 PHE A C 1
ATOM 747 O O . PHE A 1 91 ? 4.300 -22.350 3.998 1.00 91.06 91 PHE A O 1
ATOM 754 N N . LEU A 1 92 ? 2.606 -22.471 5.470 1.00 90.75 92 LEU A N 1
ATOM 755 C CA . LEU A 1 92 ? 1.803 -23.409 4.692 1.00 90.75 92 LEU A CA 1
ATOM 756 C C . LEU A 1 92 ? 1.360 -22.794 3.357 1.00 90.75 92 LEU A C 1
ATOM 758 O O . LEU A 1 92 ? 1.498 -23.437 2.318 1.00 90.75 92 LEU A O 1
ATOM 762 N N . TYR A 1 93 ? 0.906 -21.537 3.345 1.00 86.75 93 TYR A N 1
ATOM 763 C CA . TYR A 1 93 ? 0.581 -20.831 2.104 1.00 86.75 93 TYR A CA 1
ATOM 764 C C . TYR A 1 93 ? 1.805 -20.670 1.199 1.00 86.75 93 TYR A C 1
ATOM 766 O O . TYR A 1 93 ? 1.711 -20.966 0.008 1.00 86.75 93 TYR A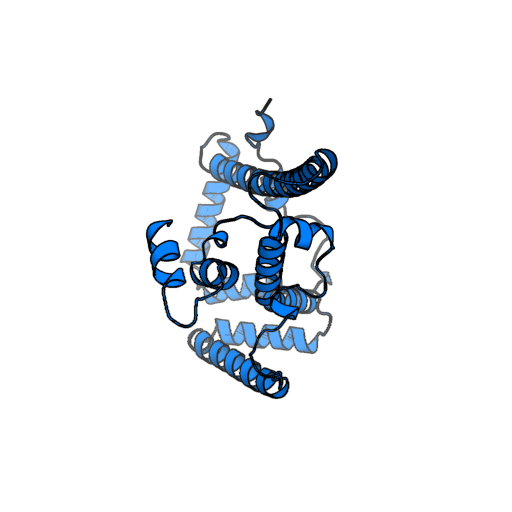 O 1
ATOM 774 N N . MET A 1 94 ? 2.960 -20.263 1.739 1.00 85.69 94 MET A N 1
ATOM 775 C CA . MET A 1 94 ? 4.203 -20.172 0.961 1.00 85.69 94 MET A CA 1
ATOM 776 C C . MET A 1 94 ? 4.599 -21.526 0.367 1.00 85.69 94 MET A C 1
ATOM 778 O O . MET A 1 94 ? 4.979 -21.594 -0.802 1.00 85.69 94 MET A O 1
ATOM 782 N N . PHE A 1 95 ? 4.463 -22.604 1.139 1.00 90.00 95 PHE A N 1
ATOM 783 C CA . PHE A 1 95 ? 4.737 -23.962 0.683 1.00 90.00 95 PHE A CA 1
ATOM 784 C C . PHE A 1 95 ? 3.793 -24.393 -0.447 1.00 90.00 95 PHE A C 1
ATOM 786 O O . PHE A 1 95 ? 4.261 -24.848 -1.490 1.00 90.00 95 PHE A O 1
ATOM 793 N N . LEU A 1 96 ? 2.479 -24.196 -0.292 1.00 87.88 96 LEU A N 1
ATOM 794 C CA . LEU A 1 96 ? 1.488 -24.523 -1.323 1.00 87.88 96 LEU A CA 1
ATOM 795 C C . LEU A 1 96 ? 1.698 -23.709 -2.602 1.00 87.88 96 LEU A C 1
ATOM 797 O O . LEU A 1 96 ? 1.647 -24.267 -3.696 1.00 87.88 96 LEU A O 1
ATOM 801 N N . ILE A 1 97 ? 1.975 -22.408 -2.475 1.00 85.00 97 ILE A N 1
ATOM 802 C CA . ILE A 1 97 ? 2.298 -21.538 -3.613 1.00 85.00 97 ILE A CA 1
ATOM 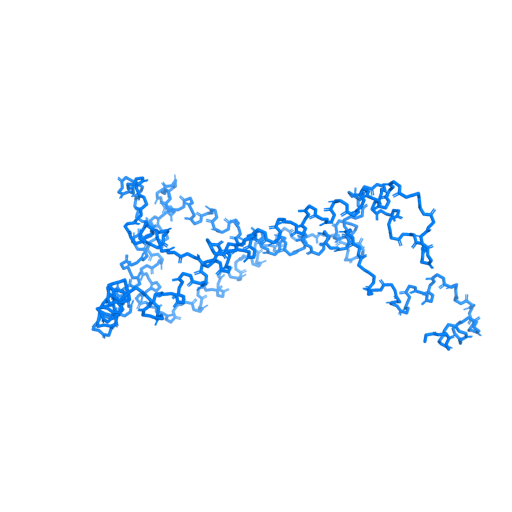803 C C . ILE A 1 97 ? 3.584 -22.018 -4.291 1.00 85.00 97 ILE A C 1
ATOM 805 O O . ILE A 1 97 ? 3.634 -22.096 -5.516 1.00 85.00 97 ILE A O 1
ATOM 809 N N . GLY A 1 98 ? 4.611 -22.384 -3.521 1.00 85.94 98 GLY A N 1
ATOM 810 C CA . GLY A 1 98 ? 5.853 -22.951 -4.042 1.00 85.94 98 GLY A CA 1
ATOM 811 C C . GLY A 1 98 ? 5.622 -24.250 -4.816 1.00 85.94 98 GLY A C 1
ATOM 812 O O . GLY A 1 98 ? 6.109 -24.391 -5.938 1.00 85.94 98 GLY A O 1
ATOM 813 N N . LEU A 1 99 ? 4.821 -25.166 -4.267 1.00 88.44 99 LEU A N 1
ATOM 814 C CA . LEU A 1 99 ? 4.465 -26.435 -4.905 1.00 88.44 99 LEU A CA 1
ATOM 815 C C . LEU A 1 99 ? 3.630 -26.224 -6.177 1.00 88.44 99 LEU A C 1
ATOM 817 O O . LEU A 1 99 ? 3.866 -26.867 -7.201 1.00 88.44 99 LEU A O 1
ATOM 821 N N . TRP A 1 100 ? 2.682 -25.288 -6.138 1.00 83.62 100 TRP A N 1
ATOM 822 C CA . TRP A 1 100 ? 1.897 -24.894 -7.302 1.00 83.62 100 TRP A CA 1
ATOM 823 C C . TRP A 1 100 ? 2.792 -24.301 -8.395 1.00 83.62 100 TRP A C 1
ATOM 825 O O . TRP A 1 100 ? 2.750 -24.737 -9.544 1.00 83.62 100 TRP A O 1
ATOM 835 N N . ASN A 1 101 ? 3.684 -23.380 -8.031 1.00 81.88 101 ASN A N 1
ATOM 836 C CA . ASN A 1 101 ? 4.639 -22.769 -8.953 1.00 81.88 101 ASN A CA 1
ATOM 837 C C . ASN A 1 101 ? 5.640 -23.784 -9.517 1.00 81.88 101 ASN A C 1
ATOM 839 O O . ASN A 1 101 ? 6.036 -23.662 -10.675 1.00 81.88 101 ASN A O 1
ATOM 843 N N . TYR A 1 102 ? 6.003 -24.821 -8.756 1.00 79.75 102 TYR A N 1
ATOM 844 C CA . TYR A 1 102 ? 6.849 -25.912 -9.243 1.00 79.75 102 TYR A CA 1
ATOM 845 C C . TYR A 1 102 ? 6.224 -26.629 -10.447 1.00 79.75 102 TYR A C 1
ATOM 847 O O . TYR A 1 102 ? 6.934 -27.007 -11.381 1.00 79.75 102 TYR A O 1
ATOM 855 N N . ARG A 1 103 ? 4.890 -26.759 -10.492 1.00 79.06 103 ARG A N 1
ATOM 856 C CA . ARG A 1 103 ? 4.193 -27.345 -11.647 1.00 79.06 103 ARG A CA 1
ATOM 857 C C . ARG A 1 103 ? 4.330 -26.491 -12.911 1.00 79.06 103 ARG A C 1
ATOM 859 O O . ARG A 1 103 ? 4.446 -27.049 -14.000 1.00 79.06 103 ARG A O 1
ATOM 866 N N . PHE A 1 104 ? 4.356 -25.168 -12.761 1.00 68.56 104 PHE A N 1
ATOM 867 C CA . PHE A 1 104 ? 4.480 -24.191 -13.852 1.00 68.56 104 PHE A CA 1
ATOM 868 C C . PHE A 1 104 ? 5.916 -23.686 -14.055 1.00 68.56 104 PHE A C 1
ATOM 870 O O . PHE A 1 104 ? 6.144 -22.677 -14.722 1.00 68.56 104 PHE A O 1
ATOM 877 N N . ARG A 1 105 ? 6.893 -24.411 -13.498 1.00 68.81 105 ARG A N 1
ATOM 878 C CA . ARG A 1 105 ? 8.329 -24.178 -13.646 1.00 68.81 105 ARG A CA 1
ATOM 879 C C . ARG A 1 105 ? 8.708 -23.934 -15.117 1.00 68.81 105 ARG A C 1
ATOM 881 O O . ARG A 1 105 ? 8.518 -24.832 -15.945 1.00 68.81 105 ARG A O 1
ATOM 888 N N . PRO A 1 106 ? 9.331 -22.786 -15.441 1.00 65.56 106 PRO A N 1
ATOM 889 C CA . PRO A 1 106 ? 9.970 -22.580 -16.734 1.00 65.56 106 PRO A CA 1
ATOM 890 C C . PRO A 1 106 ? 11.043 -23.655 -16.956 1.00 65.56 106 PRO A C 1
ATOM 892 O O . PRO A 1 106 ? 11.913 -23.857 -16.110 1.00 65.56 106 PRO A O 1
ATOM 895 N N . ARG A 1 107 ? 10.971 -24.379 -18.077 1.00 67.44 107 ARG A N 1
ATOM 896 C CA . ARG A 1 107 ? 11.910 -25.468 -18.424 1.00 67.44 107 ARG A CA 1
ATOM 897 C C . ARG A 1 107 ? 13.120 -24.997 -19.248 1.00 67.44 107 ARG A C 1
ATOM 899 O O . ARG A 1 107 ? 13.926 -25.822 -19.658 1.00 67.44 107 ARG A O 1
ATOM 906 N N . VAL A 1 108 ? 13.230 -23.693 -19.505 1.00 61.66 108 VAL A N 1
ATOM 907 C CA . VAL A 1 108 ? 14.272 -23.085 -20.350 1.00 61.66 108 VAL A CA 1
ATOM 908 C C . VAL A 1 108 ? 15.527 -22.793 -19.508 1.00 61.66 108 VAL A C 1
ATOM 910 O O . VAL A 1 108 ? 15.380 -22.356 -18.363 1.00 61.66 108 VAL A O 1
ATOM 913 N N . PRO A 1 109 ? 16.749 -23.036 -20.026 1.00 60.97 109 PRO A N 1
ATOM 914 C CA . PRO A 1 109 ? 17.991 -22.784 -19.297 1.00 60.97 109 PRO A CA 1
ATOM 915 C C . PRO A 1 109 ? 18.145 -21.308 -18.874 1.00 60.97 109 PRO A C 1
ATOM 917 O O . PRO A 1 109 ? 17.698 -20.410 -19.586 1.00 60.97 109 PRO A O 1
ATOM 920 N N . PRO A 1 110 ? 18.806 -21.027 -17.733 1.00 57.00 110 PRO A N 1
ATOM 921 C CA . PRO A 1 110 ? 18.898 -19.688 -17.136 1.00 57.00 110 PRO A CA 1
ATOM 922 C C . PRO A 1 110 ? 19.819 -18.708 -17.890 1.00 57.00 110 PRO A C 1
ATOM 924 O O . PRO A 1 110 ? 20.153 -17.643 -17.372 1.00 57.00 110 PRO A O 1
ATOM 927 N N . HIS A 1 111 ? 20.280 -19.058 -19.089 1.00 52.06 111 HIS A N 1
ATOM 928 C CA . HIS A 1 111 ? 21.330 -18.334 -19.794 1.00 52.06 111 HIS A CA 1
ATOM 929 C C . HIS A 1 111 ? 20.672 -17.258 -20.663 1.00 52.06 111 HIS A C 1
ATOM 931 O O . HIS A 1 111 ? 20.050 -17.557 -21.675 1.00 52.06 111 HIS A O 1
ATOM 937 N N . MET A 1 112 ? 20.783 -16.006 -20.213 1.00 47.69 112 MET A N 1
ATOM 938 C CA . MET A 1 112 ? 20.366 -14.787 -20.914 1.00 47.69 112 MET A CA 1
ATOM 939 C C . MET A 1 112 ? 18.892 -14.761 -21.374 1.00 47.69 112 MET A C 1
ATOM 941 O O . MET A 1 112 ? 18.577 -14.839 -22.556 1.00 47.69 112 MET A O 1
ATOM 945 N N . ASN A 1 113 ? 17.962 -14.552 -20.438 1.00 48.62 113 ASN A N 1
ATOM 946 C CA . ASN A 1 113 ? 16.578 -14.227 -20.796 1.00 48.62 113 ASN A CA 1
ATOM 947 C C . ASN A 1 113 ? 16.495 -12.813 -21.411 1.00 48.62 113 ASN A C 1
ATOM 949 O O . ASN A 1 113 ? 16.449 -11.817 -20.682 1.00 48.62 113 ASN A O 1
ATOM 953 N N . THR A 1 114 ? 16.398 -12.717 -22.741 1.00 53.00 114 THR A N 1
ATOM 954 C CA . THR A 1 114 ? 16.143 -11.463 -23.490 1.00 53.00 114 THR A CA 1
ATOM 955 C C . THR A 1 114 ? 14.900 -10.729 -22.978 1.00 53.00 114 THR A C 1
ATOM 957 O O . THR A 1 114 ? 14.891 -9.502 -22.858 1.00 53.00 114 THR A O 1
ATOM 960 N N . ARG A 1 115 ? 13.897 -11.495 -22.528 1.00 48.84 115 ARG A N 1
ATOM 961 C CA . ARG A 1 115 ? 12.653 -11.018 -21.907 1.00 48.84 115 ARG A CA 1
ATOM 962 C C . ARG A 1 115 ? 12.860 -10.283 -20.575 1.00 48.84 115 ARG A C 1
ATOM 964 O O . ARG A 1 115 ? 12.137 -9.339 -20.283 1.00 48.84 115 ARG A O 1
ATOM 971 N N . ILE A 1 116 ? 13.866 -10.673 -19.783 1.00 51.84 116 ILE A N 1
ATOM 972 C CA . ILE A 1 116 ? 14.230 -10.013 -18.511 1.00 51.84 116 ILE A CA 1
ATOM 973 C C . ILE A 1 116 ? 15.077 -8.747 -18.765 1.00 51.84 116 ILE A C 1
ATOM 975 O O . ILE A 1 116 ? 15.144 -7.856 -17.913 1.00 51.84 116 ILE A O 1
ATOM 979 N N . SER A 1 117 ? 15.716 -8.650 -19.937 1.00 49.72 117 SER A N 1
ATOM 980 C CA . SER A 1 117 ? 16.458 -7.468 -20.407 1.00 49.72 117 SER A CA 1
ATOM 981 C C . SER A 1 117 ? 15.584 -6.475 -21.189 1.00 49.72 117 SER A C 1
ATOM 983 O O . SER A 1 117 ? 16.047 -5.392 -21.539 1.00 49.72 117 SER A O 1
ATOM 985 N N . TYR A 1 118 ? 14.316 -6.813 -21.459 1.00 51.22 118 TYR A N 1
ATOM 986 C CA . TYR A 1 118 ? 13.436 -6.011 -22.320 1.00 51.22 118 TYR A CA 1
ATOM 987 C C . TYR A 1 118 ? 14.013 -5.791 -23.736 1.00 51.22 118 TYR A C 1
ATOM 989 O O . TYR A 1 118 ? 13.650 -4.835 -24.415 1.00 51.22 118 TYR A O 1
ATOM 997 N N . ALA A 1 119 ? 14.922 -6.670 -24.179 1.00 49.97 119 ALA A N 1
ATOM 998 C CA . ALA A 1 119 ? 15.630 -6.526 -25.451 1.00 49.97 119 ALA A CA 1
ATOM 999 C C . ALA A 1 119 ? 14.694 -6.701 -26.661 1.00 49.97 119 ALA A C 1
ATOM 1001 O O . ALA A 1 119 ? 14.896 -6.049 -27.676 1.00 49.97 119 ALA A O 1
ATOM 1002 N N . ASP A 1 120 ? 13.629 -7.501 -26.520 1.00 46.12 120 ASP A N 1
ATOM 1003 C CA . ASP A 1 120 ? 12.675 -7.797 -27.603 1.00 46.12 120 ASP A CA 1
ATOM 1004 C C . ASP A 1 120 ? 11.612 -6.700 -27.838 1.00 46.12 120 ASP A C 1
ATOM 1006 O O . ASP A 1 120 ? 10.871 -6.767 -28.812 1.00 46.12 120 ASP A O 1
ATOM 1010 N N . VAL A 1 121 ? 11.505 -5.691 -26.958 1.00 48.47 121 VAL A N 1
ATOM 1011 C CA . VAL A 1 121 ? 10.510 -4.591 -27.065 1.00 48.47 121 VAL A CA 1
ATOM 1012 C C . VAL A 1 121 ? 11.191 -3.215 -27.054 1.00 48.47 121 VAL A C 1
ATOM 1014 O O . VAL A 1 121 ? 10.546 -2.179 -26.894 1.00 48.47 121 VAL A O 1
ATOM 1017 N N . ALA A 1 122 ? 12.517 -3.185 -27.182 1.00 46.19 122 ALA A N 1
ATOM 1018 C CA . ALA A 1 122 ? 13.270 -1.943 -27.189 1.00 46.19 122 ALA A CA 1
ATOM 1019 C C . ALA A 1 122 ? 12.967 -1.163 -28.479 1.00 46.19 122 ALA A C 1
ATOM 1021 O O . ALA A 1 122 ? 13.182 -1.651 -29.587 1.00 46.19 122 ALA A O 1
ATOM 1022 N N . HIS A 1 123 ? 12.446 0.056 -28.325 1.00 50.84 123 HIS A N 1
ATOM 1023 C CA . HIS A 1 123 ? 12.273 0.986 -29.441 1.00 50.84 123 HIS A CA 1
ATOM 1024 C C . HIS A 1 123 ? 13.666 1.296 -30.026 1.00 50.84 123 HIS A C 1
ATOM 1026 O O . HIS A 1 123 ? 14.600 1.449 -29.234 1.00 50.84 123 HIS A O 1
ATOM 1032 N N . PRO A 1 124 ? 13.844 1.413 -31.357 1.00 56.91 124 PRO A N 1
ATOM 1033 C CA . PRO A 1 124 ? 15.154 1.670 -31.975 1.00 56.91 124 PRO A CA 1
ATOM 1034 C C . PRO A 1 124 ? 15.912 2.841 -31.320 1.00 56.91 124 PRO A C 1
ATOM 1036 O O . PRO A 1 124 ? 17.098 2.722 -31.027 1.00 56.91 124 PRO A O 1
ATOM 1039 N N . ASP A 1 125 ? 15.199 3.909 -30.957 1.00 56.94 125 ASP A N 1
ATOM 1040 C CA . ASP A 1 125 ? 15.739 5.078 -30.246 1.00 56.94 125 ASP A CA 1
ATOM 1041 C C . ASP A 1 125 ? 16.338 4.794 -28.854 1.00 56.94 125 ASP A C 1
ATOM 1043 O O . ASP A 1 125 ? 17.156 5.585 -28.386 1.00 56.94 125 ASP A O 1
ATOM 1047 N N . GLU A 1 126 ? 15.917 3.722 -28.169 1.00 58.22 126 GLU A N 1
ATOM 1048 C CA . GLU A 1 126 ? 16.388 3.345 -26.824 1.00 58.22 126 GLU A CA 1
ATOM 1049 C C . GLU A 1 126 ? 17.662 2.492 -26.875 1.00 58.22 126 GLU A C 1
ATOM 1051 O O . GLU A 1 126 ? 18.504 2.608 -25.986 1.00 58.22 126 GLU A O 1
ATOM 1056 N N . LEU A 1 127 ? 17.832 1.670 -27.921 1.00 58.72 127 LEU A N 1
ATOM 1057 C CA . LEU A 1 127 ? 19.127 1.042 -28.211 1.00 58.72 127 LEU A CA 1
ATOM 1058 C C . LEU A 1 127 ? 20.139 2.107 -28.642 1.00 58.72 127 LEU A C 1
ATOM 1060 O O . LEU A 1 127 ? 21.274 2.114 -28.176 1.00 58.72 127 LEU A O 1
ATOM 1064 N N . ASP A 1 128 ? 19.705 3.053 -29.471 1.00 58.78 128 ASP A N 1
ATOM 1065 C CA . ASP A 1 128 ? 20.548 4.133 -29.980 1.00 58.78 128 ASP A CA 1
ATOM 1066 C C . ASP A 1 128 ? 21.017 5.123 -28.890 1.00 58.78 128 ASP A C 1
ATOM 1068 O O . ASP A 1 128 ? 21.927 5.916 -29.107 1.00 58.78 128 ASP A O 1
ATOM 1072 N N . GLU A 1 129 ? 20.396 5.109 -27.706 1.00 59.09 129 GLU A N 1
ATOM 1073 C CA . GLU A 1 129 ? 20.833 5.856 -26.513 1.00 59.09 129 GLU A CA 1
ATOM 1074 C C . GLU A 1 129 ? 21.961 5.132 -25.759 1.00 59.09 129 GLU A C 1
ATOM 1076 O O . GLU A 1 129 ? 22.811 5.769 -25.148 1.00 59.09 129 GLU A O 1
ATOM 1081 N N . GLU A 1 130 ? 21.996 3.799 -25.816 1.00 59.69 130 GLU A N 1
ATOM 1082 C CA . GLU A 1 130 ? 22.968 2.955 -25.107 1.00 59.69 130 GLU A CA 1
ATOM 1083 C C . GLU A 1 130 ? 24.282 2.775 -25.883 1.00 59.69 130 GLU A C 1
ATOM 1085 O O . GLU A 1 130 ? 25.351 2.591 -25.287 1.00 59.69 130 GLU A O 1
ATOM 1090 N N . PHE A 1 131 ? 24.204 2.851 -27.214 1.00 56.78 131 PHE A N 1
ATOM 1091 C CA . PHE A 1 131 ? 25.360 2.810 -28.111 1.00 56.78 131 PHE A CA 1
ATOM 1092 C C . PHE A 1 131 ? 25.972 4.188 -28.396 1.00 56.78 131 PHE A C 1
ATOM 1094 O O . PHE A 1 131 ? 27.054 4.246 -28.982 1.00 56.78 131 PHE A O 1
ATOM 1101 N N . ASP A 1 132 ? 25.338 5.284 -27.971 1.00 61.28 132 ASP A N 1
ATOM 1102 C CA . ASP A 1 132 ? 25.903 6.619 -28.160 1.00 61.28 132 ASP A CA 1
ATOM 1103 C C . ASP A 1 132 ? 27.158 6.813 -27.298 1.00 61.28 132 ASP A C 1
ATOM 1105 O O . ASP A 1 132 ? 27.262 6.352 -26.158 1.00 61.28 132 ASP A O 1
ATOM 1109 N N . THR A 1 133 ? 28.154 7.470 -27.880 1.00 58.44 133 THR A N 1
ATOM 1110 C CA . THR A 1 133 ? 29.438 7.728 -27.221 1.00 58.44 133 THR A CA 1
ATOM 1111 C C . THR A 1 133 ? 29.348 9.059 -26.477 1.00 58.44 133 THR A C 1
ATOM 1113 O O . THR A 1 133 ? 28.572 9.929 -26.854 1.00 58.44 133 THR A O 1
ATOM 1116 N N . PHE A 1 134 ? 30.121 9.243 -25.405 1.00 50.75 134 PHE A N 1
ATOM 1117 C CA . PHE A 1 134 ? 30.302 10.566 -24.802 1.00 50.75 134 PHE A CA 1
ATOM 1118 C C . PHE A 1 134 ? 31.535 11.232 -25.427 1.00 50.75 134 PHE A C 1
ATOM 1120 O O . PHE A 1 134 ? 32.626 10.671 -25.287 1.00 50.75 134 PHE A O 1
ATOM 1127 N N . PRO A 1 135 ? 31.423 12.413 -26.071 1.00 55.19 135 PRO A N 1
ATOM 1128 C CA . PRO A 1 135 ? 30.229 13.248 -26.294 1.00 55.19 135 PRO A CA 1
ATOM 1129 C C . PRO A 1 135 ? 29.303 12.743 -27.423 1.00 55.19 135 PRO A C 1
ATOM 1131 O O . PRO A 1 135 ? 29.766 12.101 -28.362 1.00 55.19 135 PRO A O 1
ATOM 1134 N N . THR A 1 136 ? 28.004 13.062 -27.315 1.00 64.88 136 THR A N 1
ATOM 1135 C CA . THR A 1 136 ? 26.923 12.537 -28.176 1.00 64.88 136 THR A CA 1
ATOM 1136 C C . THR A 1 136 ? 27.141 12.818 -29.661 1.00 64.88 136 THR A C 1
ATOM 1138 O O . THR A 1 136 ? 27.472 13.932 -30.065 1.00 64.88 136 THR A O 1
ATOM 1141 N N . SER A 1 137 ? 26.909 11.796 -30.482 1.00 64.75 137 SER A N 1
ATOM 1142 C CA . SER A 1 137 ? 26.967 11.873 -31.948 1.00 64.75 137 SER A CA 1
ATOM 1143 C C . SER A 1 137 ? 25.619 12.236 -32.591 1.00 64.75 137 SER A C 1
ATOM 1145 O O . SER A 1 137 ? 25.501 12.285 -33.817 1.00 64.75 137 SER A O 1
ATOM 1147 N N . LYS A 1 138 ? 24.577 12.448 -31.776 1.00 72.00 138 LYS A N 1
ATOM 1148 C CA . LYS A 1 138 ? 23.184 12.549 -32.222 1.00 72.00 138 LYS A CA 1
ATOM 1149 C C . LYS A 1 138 ? 22.745 13.985 -32.482 1.00 72.00 138 LYS A C 1
ATOM 1151 O O . LYS A 1 138 ? 23.248 14.937 -31.894 1.00 72.00 138 LYS A O 1
ATOM 1156 N N . SER A 1 139 ? 21.766 14.124 -33.378 1.00 75.44 139 SER A N 1
ATOM 1157 C CA . SER A 1 139 ? 21.159 15.416 -33.712 1.00 75.44 139 SER A CA 1
ATOM 1158 C C . SER A 1 139 ? 20.500 16.071 -32.489 1.00 75.44 139 SER A C 1
ATOM 1160 O O . SER A 1 139 ? 19.957 15.392 -31.611 1.00 75.44 139 SER A O 1
ATOM 1162 N N . ALA A 1 140 ? 20.519 17.406 -32.448 1.00 75.62 140 ALA A N 1
ATOM 1163 C CA . ALA A 1 140 ? 19.963 18.189 -31.344 1.00 75.62 140 ALA A CA 1
ATOM 1164 C C . ALA A 1 140 ? 18.463 17.913 -31.103 1.00 75.62 140 ALA A C 1
ATOM 1166 O O . ALA A 1 140 ? 18.017 17.896 -29.954 1.00 75.62 140 ALA A O 1
ATOM 1167 N N . ASP A 1 141 ? 17.699 17.626 -32.160 1.00 77.56 141 ASP A N 1
ATOM 1168 C CA . ASP A 1 141 ? 16.264 17.333 -32.070 1.00 77.56 141 ASP A CA 1
ATOM 1169 C C . ASP A 1 141 ? 15.979 16.006 -31.346 1.00 77.56 141 ASP A C 1
ATOM 1171 O O . ASP A 1 141 ? 15.054 15.926 -30.532 1.00 77.56 141 ASP A O 1
ATOM 1175 N N . LEU A 1 142 ? 16.813 14.977 -31.555 1.00 74.38 142 LEU A N 1
ATOM 1176 C CA . LEU A 1 142 ? 16.689 13.694 -30.854 1.00 74.38 142 LEU A CA 1
ATOM 1177 C C . LEU A 1 142 ? 16.989 13.846 -29.355 1.00 74.38 142 LEU A C 1
ATOM 1179 O O . LEU A 1 142 ? 16.295 13.272 -28.512 1.00 74.38 142 LEU A O 1
ATOM 1183 N N . ILE A 1 143 ? 17.995 14.658 -29.016 1.00 75.19 143 ILE A N 1
ATOM 1184 C CA . ILE A 1 143 ? 18.348 14.975 -27.625 1.00 75.19 143 ILE A CA 1
ATOM 1185 C C . ILE A 1 143 ? 17.186 15.708 -26.944 1.00 75.19 143 ILE A C 1
ATOM 1187 O O . ILE A 1 143 ? 16.820 15.370 -25.816 1.00 75.19 143 ILE A O 1
ATOM 1191 N N . ARG A 1 144 ? 16.555 16.658 -27.645 1.00 79.06 144 ARG A N 1
ATOM 1192 C CA . ARG A 1 144 ? 15.398 17.407 -27.140 1.00 79.06 144 ARG A CA 1
ATOM 1193 C C . ARG A 1 144 ? 14.199 16.498 -26.866 1.00 79.06 144 ARG A C 1
ATOM 1195 O O . ARG A 1 144 ? 13.630 16.564 -25.781 1.00 79.06 144 ARG A O 1
ATOM 1202 N N . MET A 1 145 ? 13.882 15.576 -27.778 1.00 79.50 145 MET A N 1
ATOM 1203 C CA . MET A 1 145 ? 12.797 14.604 -27.582 1.00 79.50 145 MET A CA 1
ATOM 1204 C C . MET A 1 145 ? 13.049 13.670 -26.383 1.00 79.50 145 MET A C 1
ATOM 1206 O O . MET A 1 145 ? 12.139 13.415 -25.587 1.00 79.50 145 MET A O 1
ATOM 1210 N N . ARG A 1 146 ? 14.293 13.191 -26.203 1.00 76.12 146 ARG A N 1
ATOM 1211 C CA . ARG A 1 146 ? 14.688 12.379 -25.033 1.00 76.12 146 ARG A CA 1
ATOM 1212 C C . ARG A 1 146 ? 14.567 13.170 -23.726 1.00 76.12 146 ARG A C 1
ATOM 1214 O O . ARG A 1 146 ? 14.041 12.646 -22.740 1.00 76.12 146 ARG A O 1
ATOM 1221 N N . TYR A 1 147 ? 14.992 14.433 -23.730 1.00 76.50 147 TYR A N 1
ATOM 1222 C CA . TYR A 1 147 ? 14.869 15.333 -22.584 1.00 76.50 147 TYR A CA 1
ATOM 1223 C C . TYR A 1 147 ? 13.404 15.598 -22.209 1.00 76.50 147 TYR A C 1
ATOM 1225 O O . TYR A 1 147 ? 13.041 15.455 -21.041 1.00 76.50 147 TYR A O 1
ATOM 1233 N N . ASP A 1 148 ? 12.539 15.901 -23.179 1.00 80.88 148 ASP A N 1
ATOM 1234 C CA . ASP A 1 148 ? 11.117 16.174 -22.932 1.00 80.88 148 ASP A CA 1
ATOM 1235 C C . ASP A 1 148 ? 10.391 14.952 -22.353 1.00 80.88 148 ASP A C 1
ATOM 1237 O O . ASP A 1 148 ? 9.582 15.069 -21.426 1.00 80.88 148 ASP A O 1
ATOM 1241 N N . ARG A 1 149 ? 10.744 13.746 -22.815 1.00 78.50 149 ARG A N 1
ATOM 1242 C CA . ARG A 1 149 ? 10.241 12.488 -22.246 1.00 78.50 149 ARG A CA 1
ATOM 1243 C C . ARG A 1 149 ? 10.640 12.329 -20.777 1.00 78.50 149 ARG A C 1
ATOM 1245 O O . ARG A 1 149 ? 9.798 11.963 -19.953 1.00 78.50 149 ARG A O 1
ATOM 1252 N N . LEU A 1 150 ? 11.901 12.605 -20.438 1.00 76.75 150 LEU A N 1
ATOM 1253 C CA . LEU A 1 150 ? 12.377 12.561 -19.053 1.00 76.75 150 LEU A CA 1
ATOM 1254 C C . LEU A 1 150 ? 11.678 13.621 -18.196 1.00 76.75 150 LEU A C 1
ATOM 1256 O O . LEU A 1 150 ? 11.228 13.313 -17.092 1.00 76.75 150 LEU A O 1
ATOM 1260 N N . ARG A 1 151 ? 11.515 14.838 -18.725 1.00 81.88 151 ARG A N 1
ATOM 1261 C CA . ARG A 1 151 ? 10.819 15.943 -18.058 1.00 81.88 151 ARG A CA 1
ATOM 1262 C C . ARG A 1 151 ? 9.363 15.597 -17.748 1.00 81.88 151 ARG A C 1
ATOM 1264 O O . ARG A 1 151 ? 8.896 15.883 -16.651 1.00 81.88 151 ARG A O 1
ATOM 1271 N N . HIS A 1 152 ? 8.666 14.919 -18.658 1.00 82.31 152 HIS A N 1
ATOM 1272 C CA . HIS A 1 152 ? 7.302 14.447 -18.419 1.00 82.31 152 HIS A CA 1
ATOM 1273 C C . HIS A 1 152 ? 7.227 13.405 -17.285 1.00 82.31 152 HIS A C 1
ATOM 1275 O O . HIS A 1 152 ? 6.353 13.482 -16.419 1.00 82.31 152 HIS A O 1
ATOM 1281 N N . VAL A 1 153 ? 8.153 12.437 -17.249 1.00 80.69 153 VAL A N 1
ATOM 1282 C CA . VAL A 1 153 ? 8.221 11.448 -16.155 1.00 80.69 153 VAL A CA 1
ATOM 1283 C C . VAL A 1 153 ? 8.554 12.127 -14.825 1.00 80.69 153 VAL A C 1
ATOM 1285 O O . VAL A 1 153 ? 7.892 11.854 -13.823 1.00 80.69 153 VAL A O 1
ATOM 1288 N N . ALA A 1 154 ? 9.523 13.044 -14.822 1.00 78.44 154 ALA A N 1
ATOM 1289 C CA . ALA A 1 154 ? 9.889 13.830 -13.650 1.00 78.44 154 ALA A CA 1
ATOM 1290 C C . ALA A 1 154 ? 8.705 14.662 -13.133 1.00 78.44 154 ALA A C 1
ATOM 1292 O O . ALA A 1 154 ? 8.456 14.664 -11.932 1.00 78.44 154 ALA A O 1
ATOM 1293 N N . GLY A 1 155 ? 7.918 15.274 -14.025 1.00 86.38 155 GLY A N 1
ATOM 1294 C CA . GLY A 1 155 ? 6.701 16.004 -13.663 1.00 86.38 155 GLY A CA 1
ATOM 1295 C C . GLY A 1 155 ? 5.675 15.128 -12.940 1.00 86.38 155 GLY A C 1
ATOM 1296 O O . GLY A 1 155 ? 5.165 15.518 -11.895 1.00 86.38 155 GLY A O 1
ATOM 1297 N N 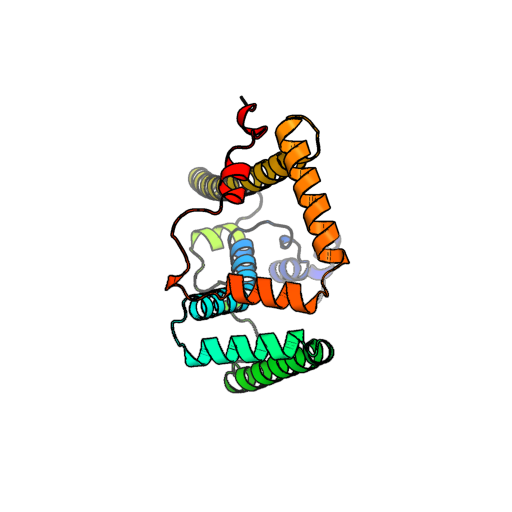. ARG A 1 156 ? 5.434 13.897 -13.417 1.00 83.19 156 ARG A N 1
ATOM 1298 C CA . ARG A 1 156 ? 4.534 12.947 -12.731 1.00 83.19 156 ARG A CA 1
ATOM 1299 C C . ARG A 1 156 ? 5.040 12.560 -11.344 1.00 83.19 156 ARG A C 1
ATOM 1301 O O . ARG A 1 156 ? 4.245 12.463 -10.413 1.00 83.19 156 ARG A O 1
ATOM 1308 N N . ILE A 1 157 ? 6.346 12.326 -11.209 1.00 81.62 157 ILE A N 1
ATOM 1309 C CA . ILE A 1 157 ? 6.964 12.030 -9.910 1.00 81.62 157 ILE A CA 1
ATOM 1310 C C . ILE A 1 157 ? 6.810 13.236 -8.980 1.00 81.62 157 ILE A C 1
ATOM 1312 O O . ILE A 1 157 ? 6.410 13.059 -7.835 1.00 81.62 157 ILE A O 1
ATOM 1316 N N . GLN A 1 158 ? 7.055 14.450 -9.475 1.00 83.62 158 GLN A N 1
ATOM 1317 C CA . GLN A 1 158 ? 6.902 15.684 -8.710 1.00 83.62 158 GLN A CA 1
ATOM 1318 C C . GLN A 1 158 ? 5.464 15.879 -8.218 1.00 83.62 158 GLN A C 1
ATOM 1320 O O . GLN A 1 158 ? 5.282 16.237 -7.060 1.00 83.62 158 GLN A O 1
ATOM 1325 N N . THR A 1 159 ? 4.448 15.582 -9.038 1.00 86.50 159 THR A N 1
ATOM 1326 C CA . THR A 1 159 ? 3.044 15.610 -8.594 1.00 86.50 159 THR A CA 1
ATOM 1327 C C . THR A 1 159 ? 2.796 14.627 -7.450 1.00 86.50 159 THR A C 1
ATOM 1329 O O . THR A 1 159 ? 2.253 15.019 -6.425 1.00 86.50 159 THR A O 1
ATOM 1332 N N . VAL A 1 160 ? 3.251 13.374 -7.572 1.00 85.56 160 VAL A N 1
ATOM 1333 C CA . VAL A 1 160 ? 3.058 12.353 -6.522 1.00 85.56 160 VAL A CA 1
ATOM 1334 C C . VAL A 1 160 ? 3.793 12.723 -5.232 1.00 85.56 160 VAL A C 1
ATOM 1336 O O . VAL A 1 160 ? 3.248 12.576 -4.141 1.00 85.56 160 VAL A O 1
ATOM 1339 N N . VAL A 1 161 ? 5.028 13.214 -5.342 1.00 85.75 161 VAL A N 1
ATOM 1340 C CA . VAL A 1 161 ? 5.807 13.684 -4.189 1.00 85.75 161 VAL A CA 1
ATOM 1341 C C . VAL A 1 161 ? 5.132 14.896 -3.545 1.00 85.75 161 VAL A C 1
ATOM 1343 O O . VAL A 1 161 ? 5.057 14.953 -2.321 1.00 85.75 161 VAL A O 1
ATOM 1346 N N . GLY A 1 162 ? 4.592 15.818 -4.348 1.00 87.19 162 GLY A N 1
ATOM 1347 C CA . GLY A 1 162 ? 3.795 16.950 -3.880 1.00 87.19 162 GLY A CA 1
ATOM 1348 C C . GLY A 1 162 ? 2.562 16.502 -3.097 1.00 87.19 162 GLY A C 1
ATOM 1349 O O . GLY A 1 162 ? 2.368 16.951 -1.973 1.00 87.19 162 GLY A O 1
ATOM 1350 N N . ASP A 1 163 ? 1.796 15.540 -3.617 1.00 87.44 163 ASP A N 1
ATOM 1351 C CA . ASP A 1 163 ? 0.624 14.987 -2.928 1.00 87.44 163 ASP A CA 1
ATOM 1352 C C . ASP A 1 163 ? 0.991 14.347 -1.578 1.00 87.44 163 ASP A C 1
ATOM 1354 O O . ASP A 1 163 ? 0.279 14.526 -0.584 1.00 87.44 163 ASP A O 1
ATOM 1358 N N . ILE A 1 164 ? 2.110 13.614 -1.518 1.00 84.81 164 ILE A N 1
ATOM 1359 C CA . ILE A 1 164 ? 2.623 13.012 -0.277 1.00 84.81 164 ILE A CA 1
ATOM 1360 C C . ILE A 1 164 ? 3.055 14.101 0.710 1.00 84.81 164 ILE A C 1
ATOM 1362 O O . ILE A 1 164 ? 2.711 14.023 1.891 1.00 84.81 164 ILE A O 1
ATOM 1366 N N . ALA A 1 165 ? 3.769 15.125 0.240 1.00 85.56 165 ALA A N 1
ATOM 1367 C CA . ALA A 1 165 ? 4.195 16.249 1.066 1.00 85.56 165 ALA A CA 1
ATOM 1368 C C . ALA A 1 165 ? 2.984 16.997 1.643 1.00 85.56 165 ALA A C 1
ATOM 1370 O O . ALA A 1 165 ? 2.902 17.172 2.855 1.00 85.56 165 ALA A O 1
ATOM 1371 N N . THR A 1 166 ? 1.989 17.324 0.815 1.00 85.25 166 THR A N 1
ATOM 1372 C CA . THR A 1 166 ? 0.726 17.942 1.238 1.00 85.25 166 THR A CA 1
ATOM 1373 C C . THR A 1 166 ? -0.008 17.096 2.285 1.00 85.25 166 THR A C 1
ATOM 1375 O O . THR A 1 166 ? -0.529 17.634 3.264 1.00 85.25 166 THR A O 1
ATOM 1378 N N . GLN A 1 167 ? -0.053 15.767 2.127 1.00 80.12 167 GLN A N 1
ATOM 1379 C CA . GLN A 1 167 ? -0.640 14.882 3.142 1.00 80.12 167 GLN A CA 1
ATOM 1380 C C . GLN A 1 167 ? 0.153 14.897 4.455 1.00 80.12 167 GLN A C 1
ATOM 1382 O O . GLN A 1 167 ? -0.449 14.969 5.528 1.00 80.12 167 GLN A O 1
ATOM 1387 N N . GLY A 1 168 ? 1.485 14.872 4.380 1.00 83.38 168 GLY A N 1
ATOM 1388 C CA . GLY A 1 168 ? 2.362 14.971 5.546 1.00 83.38 168 GLY A CA 1
ATOM 1389 C C . GLY A 1 168 ? 2.206 16.300 6.287 1.00 83.38 168 GLY A C 1
ATOM 1390 O O . GLY A 1 168 ? 2.078 16.314 7.509 1.00 83.38 168 GLY A O 1
ATOM 1391 N N . GLU A 1 169 ? 2.123 17.413 5.560 1.00 83.38 169 GLU A N 1
ATOM 1392 C CA . GLU A 1 169 ? 1.893 18.742 6.130 1.00 83.38 169 GLU A CA 1
ATOM 1393 C C . GLU A 1 169 ? 0.543 18.848 6.833 1.00 83.38 169 GLU A C 1
ATOM 1395 O O . GLU A 1 169 ? 0.468 19.427 7.915 1.00 83.38 169 GLU A O 1
ATOM 1400 N N . ARG A 1 170 ? -0.514 18.257 6.262 1.00 81.06 170 ARG A N 1
ATOM 1401 C CA . ARG A 1 170 ? -1.836 18.178 6.906 1.00 81.06 170 ARG A CA 1
ATOM 1402 C C . ARG A 1 170 ? -1.811 17.346 8.185 1.00 81.06 170 ARG A C 1
ATOM 1404 O O . ARG A 1 170 ? -2.516 17.659 9.137 1.00 81.06 170 ARG A O 1
ATOM 1411 N N . LEU A 1 171 ? -1.002 16.290 8.234 1.00 81.44 171 LEU A N 1
ATOM 1412 C CA . LEU A 1 171 ? -0.827 15.511 9.458 1.00 81.44 171 LEU A CA 1
ATOM 1413 C C . LEU A 1 171 ? -0.034 16.302 10.508 1.00 81.44 171 LEU A C 1
ATOM 1415 O O . LEU A 1 171 ? -0.397 16.317 11.682 1.00 81.44 171 LEU A O 1
ATOM 1419 N N . GLN A 1 172 ? 1.017 17.003 10.083 1.00 82.50 172 GLN A N 1
ATOM 1420 C CA . GLN A 1 172 ? 1.800 17.863 10.964 1.00 82.50 172 GLN A CA 1
ATOM 1421 C C . GLN A 1 172 ? 0.970 19.049 11.481 1.00 82.50 172 GLN A C 1
ATOM 1423 O O . GLN A 1 172 ? 1.129 19.451 12.633 1.00 82.50 172 GLN A O 1
ATOM 1428 N N . SER A 1 173 ? 0.062 19.601 10.668 1.00 79.62 173 SER A N 1
ATOM 1429 C CA . SER A 1 173 ? -0.812 20.706 11.071 1.00 79.62 173 SER A CA 1
ATOM 1430 C C . SER A 1 173 ? -1.813 20.304 12.154 1.00 79.62 173 SER A C 1
ATOM 1432 O O . SER A 1 173 ? -2.100 21.112 13.034 1.00 79.62 173 SER A O 1
ATOM 1434 N N . LEU A 1 174 ? -2.251 19.039 12.177 1.00 79.50 174 LEU A N 1
ATOM 1435 C CA . LEU A 1 174 ? -3.082 18.508 13.261 1.00 79.50 174 LEU A CA 1
ATOM 1436 C C . LEU A 1 174 ? -2.367 18.484 14.614 1.00 79.50 174 LEU A C 1
ATOM 1438 O O . LEU A 1 174 ? -3.036 18.602 15.636 1.00 79.50 174 LEU A O 1
ATOM 1442 N N . LEU A 1 175 ? -1.037 18.371 14.639 1.00 78.62 175 LEU A N 1
ATOM 1443 C CA . LEU A 1 175 ? -0.237 18.334 15.869 1.00 78.62 175 LEU A CA 1
ATOM 1444 C C . LEU A 1 175 ? 0.390 19.687 16.237 1.00 78.62 175 LEU A C 1
ATOM 1446 O O . LEU A 1 175 ? 0.796 19.878 17.380 1.00 78.62 175 LEU A O 1
ATOM 1450 N N . SER A 1 176 ? 0.468 20.636 15.301 1.00 81.44 176 SER A N 1
ATOM 1451 C CA . SER A 1 176 ? 1.162 21.916 15.506 1.00 81.44 176 SER A CA 1
ATOM 1452 C C . SER A 1 176 ? 0.318 23.004 16.178 1.00 81.44 176 SER A C 1
ATOM 1454 O O . SER A 1 176 ? 0.763 24.147 16.249 1.00 81.44 176 SER A O 1
ATOM 1456 N N . TRP A 1 177 ? -0.888 22.672 16.665 1.00 78.38 177 TRP A N 1
ATOM 1457 C CA . TRP A 1 177 ? -1.843 23.598 17.303 1.00 78.38 177 TRP A CA 1
ATOM 1458 C C . TRP A 1 177 ? -2.222 24.827 16.458 1.00 78.38 177 TRP A C 1
ATOM 1460 O O . TRP A 1 177 ? -2.829 25.766 16.971 1.00 78.38 177 TRP A O 1
ATOM 1470 N N . ARG A 1 178 ? -1.917 24.821 15.153 1.00 78.00 178 ARG A N 1
ATOM 1471 C CA . ARG A 1 178 ? -2.206 25.934 14.237 1.00 78.00 178 ARG A CA 1
ATOM 1472 C C . ARG A 1 178 ? -3.706 26.232 14.151 1.00 78.00 178 ARG A C 1
ATOM 1474 O O . ARG A 1 178 ? -4.086 27.396 14.135 1.00 78.00 178 ARG A O 1
ATOM 1481 N N . ASP A 1 179 ? -4.528 25.182 14.166 1.00 78.25 179 ASP A N 1
ATOM 1482 C CA . ASP A 1 179 ? -5.979 25.255 14.332 1.00 78.25 179 ASP A CA 1
ATOM 1483 C C . ASP A 1 179 ? -6.365 24.615 15.679 1.00 78.25 179 ASP A C 1
ATOM 1485 O O . ASP A 1 179 ? -6.587 23.399 15.740 1.00 78.25 179 ASP A O 1
ATOM 1489 N N . PRO A 1 180 ? -6.485 25.389 16.776 1.00 82.06 180 PRO A N 1
ATOM 1490 C CA . PRO A 1 180 ? -6.662 24.834 18.122 1.00 82.06 180 PRO A CA 1
ATOM 1491 C C . PRO A 1 180 ? -7.925 23.973 18.258 1.00 82.06 180 PRO A C 1
ATOM 1493 O O . PRO A 1 180 ? -7.938 23.003 19.011 1.00 82.06 180 PRO A O 1
ATOM 1496 N N . ARG A 1 181 ? -8.974 24.261 17.476 1.00 80.69 181 ARG A N 1
ATOM 1497 C CA . ARG A 1 181 ? -10.191 23.434 17.418 1.00 80.69 181 ARG A CA 1
ATOM 1498 C C . ARG A 1 181 ? -9.945 22.080 16.742 1.00 80.69 181 ARG A C 1
ATOM 1500 O O . ARG A 1 181 ? -10.416 21.064 17.242 1.00 80.69 181 ARG A O 1
ATOM 1507 N N . ALA A 1 182 ? -9.214 22.050 15.626 1.00 80.56 182 ALA A N 1
ATOM 1508 C CA . ALA A 1 182 ? -8.928 20.818 14.889 1.00 80.56 182 ALA A CA 1
ATOM 1509 C C . ALA A 1 182 ? -7.966 19.910 15.664 1.00 80.56 182 ALA A C 1
ATOM 1511 O O . ALA A 1 182 ? -8.238 18.718 15.813 1.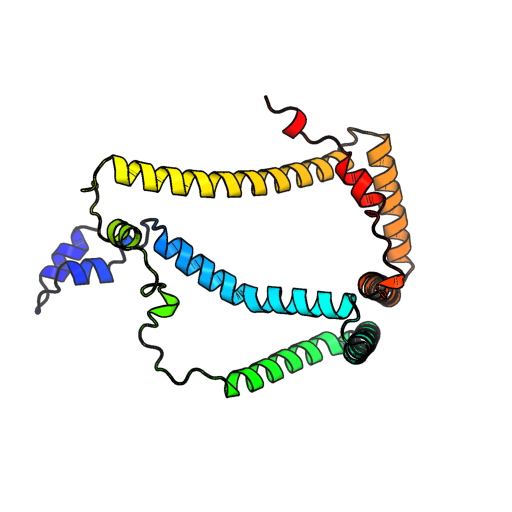00 80.56 182 ALA A O 1
ATOM 1512 N N . THR A 1 183 ? -6.897 20.486 16.222 1.00 86.00 183 THR A N 1
ATOM 1513 C CA . THR A 1 183 ? -5.951 19.772 17.086 1.00 86.00 183 THR A CA 1
ATOM 1514 C C . THR A 1 183 ? -6.638 19.227 18.338 1.00 86.00 183 THR A C 1
ATOM 1516 O O . THR A 1 183 ? -6.449 18.057 18.656 1.00 86.00 183 THR A O 1
ATOM 1519 N N . ALA A 1 184 ? -7.503 20.001 19.007 1.00 84.81 184 ALA A N 1
ATOM 1520 C CA . ALA A 1 184 ? -8.244 19.513 20.174 1.00 84.81 184 ALA A CA 1
ATOM 1521 C C . ALA A 1 184 ? -9.167 18.328 19.837 1.00 84.81 184 ALA A C 1
ATOM 1523 O O . ALA A 1 184 ? -9.140 17.320 20.540 1.00 84.81 184 ALA A O 1
ATOM 1524 N N . MET A 1 185 ? -9.939 18.401 18.743 1.00 86.56 185 MET A N 1
ATOM 1525 C CA . MET A 1 185 ? -10.770 17.271 18.297 1.00 86.56 185 MET A CA 1
ATOM 1526 C C . MET A 1 185 ? -9.928 16.031 17.973 1.00 86.56 185 MET A C 1
ATOM 1528 O O . MET A 1 185 ? -10.310 14.921 18.335 1.00 86.56 185 MET A O 1
ATOM 1532 N N . PHE A 1 186 ? -8.776 16.212 17.319 1.00 86.19 186 PHE A N 1
ATOM 1533 C CA . PHE A 1 186 ? -7.862 15.120 16.994 1.00 86.19 186 PHE A CA 1
ATOM 1534 C C . PHE A 1 186 ? -7.252 14.483 18.250 1.00 86.19 186 PHE A C 1
ATOM 1536 O O . PHE A 1 186 ? -7.256 13.262 18.377 1.00 86.19 186 PHE A O 1
ATOM 1543 N N . LEU A 1 187 ? -6.785 15.285 19.210 1.00 88.31 187 LEU A N 1
ATOM 1544 C CA . LEU A 1 187 ? -6.230 14.790 20.471 1.00 88.31 187 LEU A CA 1
ATOM 1545 C C . LEU A 1 187 ? -7.284 14.076 21.326 1.00 88.31 187 LEU A C 1
ATOM 1547 O O . LEU A 1 187 ? -6.991 13.014 21.868 1.00 88.31 187 LEU A O 1
ATOM 1551 N N . LEU A 1 188 ? -8.514 14.598 21.402 1.00 90.19 188 LEU A N 1
ATOM 1552 C CA . LEU A 1 188 ? -9.629 13.922 22.077 1.00 90.19 188 LEU A CA 1
ATOM 1553 C C . LEU A 1 188 ? -9.969 12.587 21.405 1.00 90.19 188 LEU A C 1
ATOM 1555 O O . LEU A 1 188 ? -10.153 11.584 22.090 1.00 90.19 188 LEU A O 1
ATOM 1559 N N . PHE A 1 189 ? -10.001 12.552 20.070 1.00 89.06 189 PHE A N 1
ATOM 1560 C CA . PHE A 1 189 ? -10.184 11.316 19.312 1.00 89.06 189 PHE A CA 1
ATOM 1561 C C . PHE A 1 189 ? -9.061 10.303 19.588 1.00 89.06 189 PHE A C 1
ATOM 1563 O O . PHE A 1 189 ? -9.344 9.126 19.816 1.00 89.06 189 PHE A O 1
ATOM 1570 N N . CYS A 1 190 ? -7.803 10.747 19.626 1.00 88.81 190 CYS A N 1
ATOM 1571 C CA . CYS A 1 190 ? -6.656 9.906 19.968 1.00 88.81 190 CYS A CA 1
ATOM 1572 C C . CYS A 1 190 ? -6.734 9.382 21.406 1.00 88.81 190 CYS A C 1
ATOM 1574 O O . CYS A 1 190 ? -6.523 8.191 21.617 1.00 88.81 190 CYS A O 1
ATOM 1576 N N . LEU A 1 191 ? -7.088 10.227 22.380 1.00 92.56 191 LEU A N 1
ATOM 1577 C CA . LEU A 1 191 ? -7.255 9.832 23.780 1.00 92.56 191 LEU A CA 1
ATOM 1578 C C . LEU A 1 191 ? -8.366 8.785 23.928 1.00 92.56 191 LEU A C 1
ATOM 1580 O O . LEU A 1 191 ? -8.161 7.747 24.549 1.00 92.56 191 LEU A O 1
ATOM 1584 N N . PHE A 1 192 ? -9.521 9.023 23.305 1.00 92.62 192 PHE A N 1
ATOM 1585 C CA . PHE A 1 192 ? -10.641 8.085 23.313 1.00 92.62 192 PHE A CA 1
ATOM 1586 C C . PHE A 1 192 ? -10.271 6.750 22.654 1.00 92.62 192 PHE A C 1
ATOM 1588 O O . PHE A 1 192 ? -10.535 5.684 23.206 1.00 92.62 192 PHE A O 1
ATOM 1595 N N . THR A 1 193 ? -9.589 6.802 21.508 1.00 88.00 193 THR A N 1
ATOM 1596 C CA . THR A 1 193 ? -9.097 5.606 20.811 1.00 88.00 193 THR A CA 1
ATOM 1597 C C . THR A 1 193 ? -8.072 4.847 21.659 1.00 88.00 193 THR A C 1
ATOM 1599 O O . THR A 1 193 ? -8.140 3.624 21.728 1.00 88.00 193 THR A O 1
ATOM 1602 N N . ALA A 1 194 ? -7.166 5.544 22.352 1.00 91.06 194 ALA A N 1
ATOM 1603 C CA . ALA A 1 194 ? -6.189 4.936 23.253 1.00 91.06 194 ALA A CA 1
ATOM 1604 C C . ALA A 1 194 ? -6.859 4.239 24.448 1.00 91.06 194 ALA A C 1
ATOM 1606 O O . ALA A 1 194 ? -6.493 3.114 24.774 1.00 91.06 194 ALA A O 1
ATOM 1607 N N . ILE A 1 195 ? -7.880 4.859 25.053 1.00 92.00 195 ILE A N 1
ATOM 1608 C CA . ILE A 1 195 ? -8.674 4.251 26.134 1.00 92.00 195 ILE A CA 1
ATOM 1609 C C . ILE A 1 195 ? -9.384 2.986 25.635 1.00 92.00 195 ILE A C 1
ATOM 1611 O O . ILE A 1 195 ? -9.313 1.946 26.287 1.00 92.00 195 ILE A O 1
ATOM 1615 N N . ILE A 1 196 ? -10.019 3.039 24.458 1.00 89.19 196 ILE A N 1
ATOM 1616 C CA . ILE A 1 196 ? -10.666 1.865 23.853 1.00 89.19 196 ILE A CA 1
ATOM 1617 C C . ILE A 1 196 ? -9.651 0.747 23.606 1.00 89.19 196 ILE A C 1
ATOM 1619 O O . ILE A 1 196 ? -9.932 -0.398 23.955 1.00 89.19 196 ILE A O 1
ATOM 1623 N N . LEU A 1 197 ? -8.489 1.070 23.027 1.00 87.50 197 LEU A N 1
ATOM 1624 C CA . LEU A 1 197 ? -7.416 0.110 22.746 1.00 87.50 197 LEU A CA 1
ATOM 1625 C C . LEU A 1 197 ? -6.816 -0.497 24.019 1.00 87.50 197 LEU A C 1
ATOM 1627 O O . LEU A 1 197 ? -6.365 -1.635 23.982 1.00 87.50 197 LEU A O 1
ATOM 1631 N N . TYR A 1 198 ? -6.805 0.251 25.124 1.00 88.06 198 TYR A N 1
ATOM 1632 C CA . TYR A 1 198 ? -6.312 -0.224 26.414 1.00 88.06 198 TYR A CA 1
ATOM 1633 C C . TYR A 1 198 ? -7.300 -1.178 27.099 1.00 88.06 198 TYR A C 1
ATOM 1635 O O . TYR A 1 198 ? -6.895 -2.204 27.635 1.00 88.06 198 TYR A O 1
ATOM 1643 N N . ILE A 1 199 ? -8.597 -0.851 27.077 1.00 90.81 199 ILE A N 1
ATOM 1644 C CA . ILE A 1 199 ? -9.639 -1.638 27.758 1.00 90.81 199 ILE A CA 1
ATOM 1645 C C . ILE A 1 199 ? -10.042 -2.870 26.937 1.00 90.81 199 ILE A C 1
ATOM 1647 O O . ILE A 1 199 ? -10.360 -3.922 27.490 1.00 90.81 199 ILE A O 1
ATOM 1651 N N . THR A 1 200 ? -10.068 -2.744 25.611 1.00 88.25 200 THR A N 1
ATOM 1652 C CA . THR A 1 200 ? -10.590 -3.784 24.723 1.00 88.25 200 THR A CA 1
ATOM 1653 C C . THR A 1 200 ? -9.459 -4.716 24.287 1.00 88.25 200 THR A C 1
ATOM 1655 O O . THR A 1 200 ? -8.457 -4.235 23.758 1.00 88.25 200 THR A O 1
ATOM 1658 N N . PRO A 1 201 ? -9.600 -6.049 24.414 1.00 87.50 201 PRO A N 1
ATOM 1659 C CA . PRO A 1 201 ? -8.582 -6.967 23.921 1.00 87.50 201 PRO A CA 1
ATOM 1660 C C . PRO A 1 201 ? -8.415 -6.810 22.405 1.00 87.50 201 PRO A C 1
ATOM 1662 O O . PRO A 1 201 ? -9.395 -6.693 21.661 1.00 87.50 201 PRO A O 1
ATOM 1665 N N . PHE A 1 202 ? -7.168 -6.871 21.933 1.00 84.00 202 PHE A N 1
ATOM 1666 C CA . PHE A 1 202 ? -6.812 -6.716 20.516 1.00 84.00 202 PHE A CA 1
ATOM 1667 C C . PHE A 1 202 ? -7.634 -7.622 19.580 1.00 84.00 202 PHE A C 1
ATOM 1669 O O . PHE A 1 202 ? -7.947 -7.248 18.447 1.00 84.00 202 PHE A O 1
ATOM 1676 N N . GLN A 1 203 ? -8.045 -8.795 20.066 1.00 87.12 203 GLN A N 1
ATOM 1677 C CA . GLN A 1 203 ? -8.887 -9.740 19.335 1.00 87.12 203 GLN A CA 1
ATOM 1678 C C . GLN A 1 203 ? -10.239 -9.136 18.934 1.00 87.12 203 GLN A C 1
ATOM 1680 O O . GLN A 1 203 ? -10.641 -9.229 17.782 1.00 87.12 203 GLN A O 1
ATOM 1685 N N . VAL A 1 204 ? -10.924 -8.450 19.849 1.00 87.12 204 VAL A N 1
ATOM 1686 C CA . VAL A 1 204 ? -12.233 -7.844 19.557 1.00 87.12 204 VAL A CA 1
ATOM 1687 C C . VAL A 1 204 ? -12.079 -6.691 18.566 1.00 87.12 204 VAL A C 1
ATOM 1689 O O . VAL A 1 204 ? -12.878 -6.550 17.644 1.00 87.12 204 VAL A O 1
ATOM 1692 N N . ILE A 1 205 ? -11.015 -5.898 18.704 1.00 87.69 205 ILE A N 1
ATOM 1693 C CA . ILE A 1 205 ? -10.741 -4.760 17.816 1.00 87.69 205 ILE A CA 1
ATOM 1694 C C . ILE A 1 205 ? -10.432 -5.241 16.399 1.00 87.69 205 ILE A C 1
ATOM 1696 O O . ILE A 1 205 ? -11.018 -4.741 15.437 1.00 87.69 205 ILE A O 1
ATOM 1700 N N . SER A 1 206 ? -9.537 -6.223 16.267 1.00 87.38 206 SER A N 1
ATOM 1701 C CA . SER A 1 206 ? -9.197 -6.820 14.975 1.00 87.38 206 SER A CA 1
ATOM 1702 C C . SER A 1 206 ? -10.425 -7.453 14.326 1.00 87.38 206 SER A C 1
ATOM 1704 O O . SER A 1 206 ? -10.687 -7.171 13.158 1.00 87.38 206 SER A O 1
ATOM 1706 N N . LEU A 1 207 ? -11.240 -8.192 15.086 1.00 90.94 207 LEU A N 1
ATOM 1707 C CA . LEU A 1 207 ? -12.495 -8.770 14.610 1.00 90.94 207 LEU A CA 1
ATOM 1708 C C . LEU A 1 207 ? -13.435 -7.689 14.047 1.00 90.94 207 LEU A C 1
ATOM 1710 O O . LEU A 1 207 ? -13.821 -7.747 12.878 1.00 90.94 207 LEU A O 1
ATOM 1714 N N . CYS A 1 208 ? -13.745 -6.662 14.844 1.00 88.56 208 CYS A N 1
ATOM 1715 C CA . CYS A 1 208 ? -14.611 -5.552 14.444 1.00 88.56 208 CYS A CA 1
ATOM 1716 C C . CYS A 1 208 ? -14.088 -4.825 13.197 1.00 88.56 208 CYS A C 1
ATOM 1718 O O . CYS A 1 208 ? -14.851 -4.571 12.263 1.00 88.56 208 CYS A O 1
ATOM 1720 N N . LEU A 1 209 ? -12.788 -4.516 13.155 1.00 87.19 209 LEU A N 1
ATOM 1721 C CA . LEU A 1 209 ? -12.170 -3.820 12.028 1.00 87.19 209 LEU A CA 1
ATOM 1722 C C . LEU A 1 209 ? -12.191 -4.678 10.755 1.00 87.19 209 LEU A C 1
ATOM 1724 O O . LEU A 1 209 ? -12.545 -4.178 9.686 1.00 87.19 209 LEU A O 1
ATOM 1728 N N . GLY A 1 210 ? -11.863 -5.967 10.868 1.00 86.88 210 GLY A N 1
ATOM 1729 C CA . GLY A 1 210 ? -11.876 -6.909 9.753 1.00 86.88 210 GLY A CA 1
ATOM 1730 C C . GLY A 1 210 ? -13.271 -7.088 9.161 1.00 86.88 210 GLY A C 1
ATOM 1731 O O . GLY A 1 210 ? -13.446 -6.940 7.951 1.00 86.88 210 GLY A O 1
ATOM 1732 N N . PHE A 1 211 ? -14.288 -7.301 10.003 1.00 87.88 211 PHE A N 1
ATOM 1733 C CA . PHE A 1 211 ? -15.681 -7.380 9.551 1.00 87.88 211 PHE A CA 1
ATOM 1734 C C . PHE A 1 211 ? -16.188 -6.064 8.963 1.00 87.88 211 PHE A C 1
ATOM 1736 O O . PHE A 1 211 ? -16.940 -6.086 7.991 1.00 87.88 211 PHE A O 1
ATOM 1743 N N . PHE A 1 212 ? -15.781 -4.913 9.503 1.00 85.69 212 PHE A N 1
ATOM 1744 C CA . PHE A 1 212 ? -16.145 -3.615 8.937 1.00 85.69 212 PHE A CA 1
ATOM 1745 C C . PHE A 1 212 ? -15.566 -3.423 7.527 1.00 85.69 212 PHE A C 1
ATOM 1747 O O . PHE A 1 212 ? -16.268 -2.961 6.622 1.00 85.69 212 PHE A O 1
ATOM 1754 N N . TRP A 1 213 ? -14.306 -3.816 7.319 1.00 81.75 213 TRP A N 1
ATOM 1755 C CA . TRP A 1 213 ? -13.642 -3.736 6.017 1.00 81.75 213 TRP A CA 1
ATOM 1756 C C . TRP A 1 213 ? -14.234 -4.703 4.988 1.00 81.75 213 TRP A C 1
ATOM 1758 O O . TRP A 1 213 ? -14.515 -4.287 3.859 1.00 81.75 213 TRP A O 1
ATOM 1768 N N . MET A 1 214 ? -14.477 -5.954 5.389 1.00 85.12 214 MET A N 1
ATOM 1769 C CA . MET A 1 214 ? -15.052 -7.015 4.548 1.00 85.12 214 MET A CA 1
ATOM 1770 C C . MET A 1 214 ? -16.592 -7.004 4.512 1.00 85.12 214 MET A C 1
ATOM 1772 O O . MET A 1 214 ? -17.214 -7.904 3.941 1.00 85.12 214 MET A O 1
ATOM 1776 N N . ARG A 1 215 ? -17.227 -5.981 5.099 1.00 82.88 215 ARG A N 1
ATOM 1777 C CA . ARG A 1 215 ? -18.685 -5.855 5.216 1.00 82.88 215 ARG A CA 1
ATOM 1778 C C . ARG A 1 215 ? -19.377 -5.973 3.861 1.00 82.88 215 ARG A C 1
ATOM 1780 O O . ARG A 1 215 ? -18.952 -5.367 2.878 1.00 82.88 215 ARG A O 1
ATOM 1787 N N . HIS A 1 216 ? -20.511 -6.677 3.853 1.00 80.00 216 HIS A N 1
ATOM 1788 C CA . HIS A 1 216 ? -21.321 -6.890 2.657 1.00 80.00 216 HIS A CA 1
ATOM 1789 C C . HIS A 1 216 ? -21.644 -5.566 1.929 1.00 80.00 216 HIS A C 1
ATOM 1791 O O . HIS A 1 216 ? -22.078 -4.600 2.573 1.00 80.00 216 HIS A O 1
ATOM 1797 N N . PRO A 1 217 ? -21.499 -5.503 0.588 1.00 74.31 217 PRO A N 1
ATOM 1798 C CA . PRO A 1 217 ? -21.602 -4.263 -0.187 1.00 74.31 217 PRO A CA 1
ATOM 1799 C C . PRO A 1 217 ? -22.953 -3.548 -0.062 1.00 74.31 217 PRO A C 1
ATOM 1801 O O . PRO A 1 217 ? -22.998 -2.328 -0.191 1.00 74.31 217 PRO A O 1
ATOM 1804 N N . ARG A 1 218 ? -24.042 -4.259 0.276 1.00 70.88 218 ARG A N 1
ATOM 1805 C CA . ARG A 1 218 ? -25.353 -3.638 0.577 1.00 70.88 218 ARG A CA 1
ATOM 1806 C C . ARG A 1 218 ? -25.303 -2.607 1.712 1.00 70.88 218 ARG A C 1
ATOM 1808 O O . ARG A 1 218 ? -26.101 -1.680 1.709 1.00 70.88 218 ARG A O 1
ATOM 1815 N N . PHE A 1 219 ? -24.358 -2.729 2.643 1.00 67.12 219 PHE A N 1
ATOM 1816 C CA . PHE A 1 219 ? -24.191 -1.790 3.757 1.00 67.12 219 PHE A CA 1
ATOM 1817 C C . PHE A 1 219 ? -23.132 -0.708 3.487 1.00 67.12 219 PHE A C 1
ATOM 1819 O O . PHE A 1 219 ? -22.825 0.091 4.371 1.00 67.12 219 PHE A O 1
ATOM 1826 N N . ARG A 1 220 ? -22.534 -0.666 2.287 1.00 70.12 220 ARG A N 1
ATOM 1827 C CA . ARG A 1 220 ? -21.519 0.329 1.916 1.00 70.12 220 ARG A CA 1
ATOM 1828 C C . ARG A 1 220 ? -22.201 1.496 1.190 1.00 70.12 220 ARG A C 1
ATOM 1830 O O . ARG A 1 220 ? -22.449 1.438 -0.009 1.00 70.12 220 ARG A O 1
ATOM 1837 N N . HIS A 1 221 ? -22.540 2.558 1.921 1.00 58.28 221 HIS A N 1
ATOM 1838 C CA . HIS A 1 221 ? -23.031 3.799 1.310 1.00 58.28 221 HIS A CA 1
ATOM 1839 C C . HIS A 1 221 ? -21.908 4.522 0.549 1.00 58.28 221 HIS A C 1
ATOM 1841 O O . HIS A 1 221 ? -20.754 4.502 0.967 1.00 58.28 221 HIS A O 1
ATOM 1847 N N . LYS A 1 222 ? -22.253 5.163 -0.577 1.00 56.69 222 LYS A N 1
ATOM 1848 C CA . LYS A 1 222 ? -21.318 5.814 -1.520 1.00 56.69 222 LYS A CA 1
ATOM 1849 C C . LYS A 1 222 ? -20.709 7.136 -1.018 1.00 56.69 222 LYS A C 1
ATOM 1851 O O . LYS A 1 222 ? -20.014 7.805 -1.777 1.00 56.69 222 LYS A O 1
ATOM 1856 N N . VAL A 1 223 ? -20.971 7.536 0.225 1.00 52.44 223 VAL A N 1
ATOM 1857 C CA . VAL A 1 223 ? -20.464 8.799 0.776 1.00 52.44 223 VAL A CA 1
ATOM 1858 C C . VAL A 1 223 ? -19.083 8.595 1.408 1.00 52.44 223 VAL A C 1
ATOM 1860 O O . VAL A 1 223 ? -18.894 7.627 2.149 1.00 52.44 223 VAL A O 1
ATOM 1863 N N . PRO A 1 224 ? -18.097 9.469 1.126 1.00 57.72 224 PRO A N 1
ATOM 1864 C CA . PRO A 1 224 ? -16.800 9.404 1.787 1.00 57.72 224 PRO A CA 1
ATOM 1865 C C . PRO A 1 224 ? -16.991 9.559 3.297 1.00 57.72 224 PRO A C 1
ATOM 1867 O O . PRO A 1 224 ? -17.785 10.385 3.750 1.00 57.72 224 PRO A O 1
ATOM 1870 N N . ALA A 1 225 ? -16.273 8.750 4.078 1.00 58.09 225 ALA A N 1
ATOM 1871 C CA . ALA A 1 225 ? -16.375 8.780 5.531 1.00 58.09 225 ALA A CA 1
ATOM 1872 C C . ALA A 1 225 ? -16.096 10.202 6.056 1.00 58.09 225 ALA A C 1
ATOM 1874 O O . ALA A 1 225 ? -15.155 10.859 5.606 1.00 58.09 225 ALA A O 1
ATOM 1875 N N . ALA A 1 226 ? -16.893 10.662 7.026 1.00 56.69 226 ALA A N 1
ATOM 1876 C CA . ALA A 1 226 ? -16.750 11.969 7.674 1.00 56.69 226 ALA A CA 1
ATOM 1877 C C . ALA A 1 226 ? -15.294 12.368 8.028 1.00 56.69 226 ALA A C 1
ATOM 1879 O O . ALA A 1 226 ? -14.919 13.498 7.708 1.00 56.69 226 ALA A O 1
ATOM 1880 N N . PRO A 1 227 ? -14.430 11.481 8.574 1.00 59.12 227 PRO A N 1
ATOM 1881 C CA . PRO A 1 227 ? -13.027 11.824 8.830 1.00 59.12 227 PRO A CA 1
ATOM 1882 C C . PRO A 1 227 ? -12.222 12.117 7.556 1.00 59.12 227 PRO A C 1
ATOM 1884 O O . PRO A 1 227 ? -11.394 13.020 7.556 1.00 59.12 227 PRO A O 1
ATOM 1887 N N . VAL A 1 228 ? -12.490 11.430 6.441 1.00 61.78 228 VAL A N 1
ATOM 1888 C CA . VAL A 1 228 ? -11.802 11.673 5.157 1.00 61.78 228 VAL A CA 1
ATOM 1889 C C . VAL A 1 228 ? -12.191 13.038 4.579 1.00 61.78 228 VAL A C 1
ATOM 1891 O O . VAL A 1 228 ? -11.342 13.756 4.050 1.00 61.78 228 VAL A O 1
ATOM 1894 N N . ASN A 1 229 ? -13.461 13.429 4.720 1.00 64.56 229 ASN A N 1
ATOM 1895 C CA . ASN A 1 229 ? -13.927 14.764 4.336 1.00 64.56 229 ASN A CA 1
ATOM 1896 C C . ASN A 1 229 ? -13.328 15.870 5.214 1.00 64.56 229 ASN A C 1
ATOM 1898 O O . ASN A 1 229 ? -13.011 16.938 4.695 1.00 64.56 229 ASN A O 1
ATOM 1902 N N . PHE A 1 230 ? -13.156 15.620 6.513 1.00 66.38 230 PHE A N 1
ATOM 1903 C CA . PHE A 1 230 ? -12.501 16.553 7.429 1.00 66.38 230 PHE A CA 1
ATOM 1904 C C . PHE A 1 230 ? -11.011 16.727 7.089 1.00 66.38 230 PHE A C 1
ATOM 1906 O O . PHE A 1 230 ? -10.558 17.851 6.898 1.00 66.38 230 PHE A O 1
ATOM 1913 N N . PHE A 1 231 ? -10.276 15.626 6.887 1.00 65.25 231 PHE A N 1
ATOM 1914 C CA . PHE A 1 231 ? -8.857 15.656 6.507 1.00 65.25 231 PHE A CA 1
ATOM 1915 C C . PHE A 1 231 ? -8.597 16.390 5.186 1.00 65.25 231 PHE A C 1
ATOM 1917 O O . PHE A 1 231 ? -7.616 17.121 5.065 1.00 65.25 231 PHE A O 1
ATOM 1924 N N . ARG A 1 232 ? -9.477 16.229 4.189 1.00 61.09 232 ARG A N 1
ATOM 1925 C CA . ARG A 1 232 ? -9.366 16.948 2.906 1.00 61.09 232 ARG A CA 1
ATOM 1926 C C . ARG A 1 232 ? -9.553 18.460 3.025 1.00 61.09 232 ARG A C 1
ATOM 1928 O O . ARG A 1 232 ? -9.102 19.171 2.136 1.00 61.09 232 ARG A O 1
ATOM 1935 N N . ARG A 1 233 ? -10.227 18.935 4.075 1.00 67.12 233 ARG A N 1
ATOM 1936 C CA . ARG A 1 233 ? -10.518 20.359 4.301 1.00 67.12 233 ARG A CA 1
ATOM 1937 C C . ARG A 1 233 ? -9.449 21.077 5.126 1.00 67.12 233 ARG A C 1
ATOM 1939 O O . ARG A 1 233 ? -9.555 22.286 5.291 1.00 67.12 233 ARG A O 1
ATOM 1946 N N . LEU A 1 234 ? -8.446 20.363 5.639 1.00 65.44 234 LEU A N 1
ATOM 1947 C CA . LEU A 1 234 ? -7.343 20.982 6.372 1.00 65.44 234 LEU A CA 1
ATOM 1948 C C . LEU A 1 234 ? -6.428 21.757 5.404 1.00 65.44 234 LEU A C 1
ATOM 1950 O O . LEU A 1 234 ? -6.075 21.214 4.345 1.00 65.44 234 LEU A O 1
ATOM 1954 N N . PRO A 1 235 ? -6.025 22.990 5.759 1.00 57.62 235 PRO A N 1
ATOM 1955 C CA . PRO A 1 235 ? -5.148 23.810 4.928 1.00 57.62 235 PRO A CA 1
ATOM 1956 C C . PRO A 1 235 ? -3.781 23.134 4.752 1.00 57.62 235 PRO A C 1
ATOM 1958 O O . PRO A 1 235 ? -3.234 22.565 5.701 1.00 57.62 235 PRO A O 1
ATOM 1961 N N . ALA A 1 236 ? -3.236 23.180 3.534 1.00 58.44 236 ALA A N 1
ATOM 1962 C CA . ALA A 1 236 ? -1.907 22.666 3.198 1.00 58.44 236 ALA A CA 1
ATOM 1963 C C . ALA A 1 236 ? -0.961 23.828 2.861 1.00 58.44 236 ALA A C 1
ATOM 1965 O O . ALA A 1 236 ? -1.416 24.860 2.374 1.00 58.44 236 ALA A O 1
ATOM 1966 N N . LYS A 1 237 ? 0.357 23.704 3.085 1.00 55.25 237 LYS A N 1
ATOM 1967 C CA . LYS A 1 237 ? 1.281 24.817 2.779 1.00 55.25 237 LYS A CA 1
ATOM 1968 C C . LYS A 1 237 ? 1.499 25.001 1.279 1.00 55.25 237 LYS A C 1
ATOM 1970 O O . LYS A 1 237 ? 1.973 26.056 0.866 1.00 55.25 237 LYS A O 1
ATOM 1975 N N . THR A 1 238 ? 1.089 24.039 0.458 1.00 54.72 238 THR A N 1
ATOM 1976 C CA . THR A 1 238 ? 0.971 24.225 -0.993 1.00 54.72 238 THR A CA 1
ATOM 1977 C C . THR A 1 238 ? 0.051 25.385 -1.372 1.00 54.72 238 THR A C 1
ATOM 1979 O O . THR A 1 238 ? 0.319 26.036 -2.371 1.00 54.72 238 THR A O 1
ATOM 1982 N N . ASP A 1 239 ? -0.947 25.725 -0.547 1.00 55.03 239 ASP A N 1
ATOM 1983 C CA . ASP A 1 239 ? -1.826 26.884 -0.781 1.00 55.03 239 ASP A CA 1
ATOM 1984 C C . ASP A 1 239 ? -1.109 28.234 -0.544 1.00 55.03 239 ASP A C 1
ATOM 1986 O O . ASP A 1 239 ? -1.670 29.296 -0.799 1.00 55.03 239 ASP A O 1
ATOM 1990 N N . SER A 1 240 ? 0.135 28.200 -0.046 1.00 54.31 240 SER A N 1
ATOM 1991 C CA . SER A 1 240 ? 1.002 29.367 0.180 1.00 54.31 240 SER A CA 1
ATOM 1992 C C . SER A 1 240 ? 2.241 29.407 -0.722 1.00 54.31 240 SER A C 1
ATOM 1994 O O . SER A 1 240 ? 3.098 30.271 -0.537 1.00 54.31 240 SER A O 1
ATOM 1996 N N . LEU A 1 241 ? 2.356 28.483 -1.683 1.00 48.50 241 LEU A N 1
ATOM 1997 C CA . LEU A 1 241 ? 3.386 28.543 -2.720 1.00 48.50 241 LEU A CA 1
ATOM 1998 C C . LEU A 1 241 ? 2.909 29.466 -3.854 1.00 48.50 241 LEU A C 1
ATOM 2000 O O . LEU A 1 241 ? 1.813 29.276 -4.378 1.00 48.50 241 LEU A O 1
ATOM 2004 N N . LEU A 1 242 ? 3.732 30.468 -4.181 1.00 42.41 242 LEU A N 1
ATOM 2005 C CA . LEU A 1 242 ? 3.574 31.410 -5.300 1.00 42.41 242 LEU A CA 1
ATOM 2006 C C . LEU A 1 242 ? 4.079 30.797 -6.611 1.00 42.41 242 LEU A C 1
ATOM 2008 O O . LEU A 1 242 ? 5.155 30.154 -6.569 1.00 42.41 242 LEU A O 1
#

pLDDT: mean 73.8, std 14.09, range [42.41, 92.62]

Organism: Triticum turgidum subsp. durum (NCBI:txid4567)

Secondary structure (DSSP, 8-state):
-HHHHHHHTTSSS---HHHHHHHTTTTTTS--HHHHHHHHHHHHHHHHHHHHHHHHHHHHHTTSSHHHHHHHHHHHHHHHH-GGGHHHHHHHHHHHHHHHHHHT---S-SS--TTTTTGGG--HHHHHHHSPPSSP-S-HHHHHHHHHHHHHHHHHHHHHHHHHHHHHHHHHHHHTTSSHHHHHHHHHHHHHHHHHHHHS-HHHHHHHHHHHHT--GGG--SSPPHHHHHHHTS--GGGG--

Radius of gyration: 27.74 Å; chains: 1; bounding box: 74×59×62 Å

Foldseek 3Di:
DVVQLVVQCPDVVRDPSVRVCVVVCVCVPPDAPLVVVLVVVVVVVVCVVVVVVVVVVVCLLQPVPVVVVVVVLVVLLVCLVPVVCVVVVVVVVVVVVVVVVVVVDDPDDPPDDCVSSVVVVDDPLRVQVVPADVVGPDDPVSVVVVVVVVVVVVVVVVVVVVVVLQLVQLVVCLCPCPPVVSVVVVVVVVVVVVVCPVVPPPSVVSSVVVCVSSPHCVPDDPDDDPVVVVSVPRDGCVVVDD

InterPro domains:
  IPR013583 Multiple C2 domain and Transmembrane region Proteins, C-terminal [PF08372] (87-242)
  IPR047259 QUIRKY-like [PTHR31425] (5-242)